Protein AF-A0A9P7K543-F1 (afdb_monomer)

pLDDT: mean 71.38, std 20.56, range [32.44, 97.69]

Foldseek 3Di:
DDDDDDDDDDDDDDPDDDDDDDDDDPDDPPPPPPPPPDDPPPPDDPPPPPPDPDDCVVVPPDPPPPDDDDDPPPPPDDPDDDDVVVVVVVLVVDDLVVLVVVLVVVLVVVVVPPPVPPPPPDPCSCVSVLSCLLVNQQADAQAEQVSLVVVLVVLLVCLSSLLSYAHYADANQNPCPDDDGGPRDDVQVSLVSLLSNQLSNQNHAYYAYRYPDDYDVSSVCSQPDQQPPPDDDDPDDDDDPDRSGGHPNHHYYHYPNDDDDDPPPPDD

Sequence (268 aa):
MPQSSVEFPEPKTELVRTNELVKTNELVKTNRRRSLTTLFRRPDRPQLVKNRRRSLAALFRGPISASSADVPISVGGAVGSIPADIIREIVDLLSPVDILSFSLTVSEALCSARLFELILRVPQSSSVRTFLMPMLYESVSLKSSQKCQDALTMFASRPDICAHIRKLTVRPNYYLSWPRPDKHLDEGWVAYKIYEIAPHLVSLHTFDWDGLEVPADHMWGALRKSYVTTSMKGDRMTKLTDPMISCPNLRNVFSNVGYQQLDPHSEV

Structure (mmCIF, N/CA/C/O backbone):
data_AF-A0A9P7K543-F1
#
_entry.id   AF-A0A9P7K543-F1
#
loop_
_atom_site.group_PDB
_atom_site.id
_atom_site.type_symbol
_atom_site.label_atom_id
_atom_site.label_alt_id
_atom_site.label_comp_id
_atom_site.label_asym_id
_atom_site.label_entity_id
_atom_site.label_seq_id
_atom_site.pdbx_PDB_ins_code
_atom_site.Cartn_x
_atom_site.Cartn_y
_atom_site.Cartn_z
_atom_site.occupancy
_atom_site.B_iso_or_equiv
_atom_site.auth_seq_id
_atom_site.auth_comp_id
_atom_site.auth_asym_id
_atom_site.auth_atom_id
_atom_site.pdbx_PDB_model_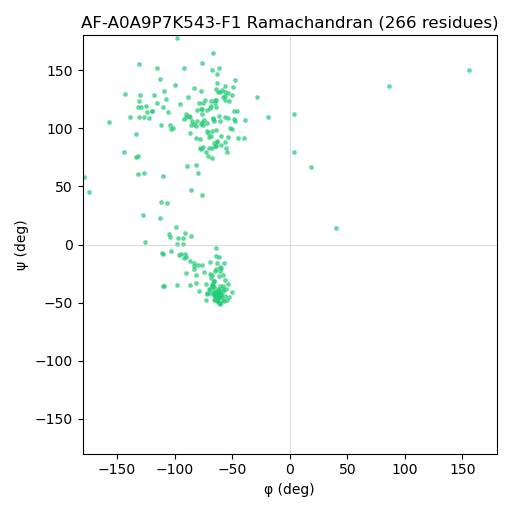num
ATOM 1 N N . MET A 1 1 ? 43.482 -52.727 -8.328 1.00 48.06 1 MET A N 1
ATOM 2 C CA . MET A 1 1 ? 42.599 -51.952 -9.224 1.00 48.06 1 MET A CA 1
ATOM 3 C C . MET A 1 1 ? 43.183 -50.557 -9.358 1.00 48.06 1 MET A C 1
ATOM 5 O O . MET A 1 1 ? 43.401 -49.946 -8.318 1.00 48.06 1 MET A O 1
ATOM 9 N N . PRO A 1 2 ? 43.548 -50.101 -10.566 1.00 52.62 2 PRO A N 1
ATOM 10 C CA . PRO A 1 2 ? 44.218 -48.821 -10.744 1.00 52.62 2 PRO A CA 1
ATOM 11 C C . PRO A 1 2 ? 43.193 -47.682 -10.787 1.00 52.62 2 PRO A C 1
ATOM 13 O O . PRO A 1 2 ? 42.156 -47.794 -11.438 1.00 52.62 2 PRO A O 1
ATOM 16 N N . GLN A 1 3 ? 43.485 -46.605 -10.060 1.00 52.97 3 GLN A N 1
ATOM 17 C CA . GLN A 1 3 ? 42.714 -45.365 -10.059 1.00 52.97 3 GLN A CA 1
ATOM 18 C C . GLN A 1 3 ? 43.051 -44.570 -11.326 1.00 52.97 3 GLN A C 1
ATOM 20 O O . GLN A 1 3 ? 44.198 -44.179 -11.526 1.00 52.97 3 GLN A O 1
ATOM 25 N N . SER A 1 4 ? 42.059 -44.365 -12.192 1.00 60.12 4 SER A N 1
ATOM 26 C CA . SER A 1 4 ? 42.159 -43.516 -13.378 1.00 60.12 4 SER A CA 1
ATOM 27 C C . SER A 1 4 ? 41.826 -42.069 -13.013 1.00 60.12 4 SER A C 1
ATOM 29 O O . SER A 1 4 ? 40.671 -41.744 -12.729 1.00 60.12 4 SER A O 1
ATOM 31 N N . SER A 1 5 ? 42.840 -41.212 -13.019 1.00 57.66 5 SER A N 1
ATOM 32 C CA . SER A 1 5 ? 42.731 -39.759 -12.896 1.00 57.66 5 SER A CA 1
ATOM 33 C C . SER A 1 5 ? 42.073 -39.190 -14.156 1.00 57.66 5 SER A C 1
ATOM 35 O O . SER A 1 5 ? 42.600 -39.358 -15.253 1.00 57.66 5 SER A O 1
ATOM 37 N N . VAL A 1 6 ? 40.918 -38.539 -14.013 1.00 66.94 6 VAL A N 1
ATOM 38 C CA . VAL A 1 6 ? 40.247 -37.825 -15.109 1.00 66.94 6 VAL A CA 1
ATOM 39 C C . VAL A 1 6 ? 40.723 -36.375 -15.083 1.00 66.94 6 VAL A C 1
ATOM 41 O O . VAL A 1 6 ? 40.393 -35.617 -14.174 1.00 66.94 6 VAL A O 1
ATOM 44 N N . GLU A 1 7 ? 41.545 -36.026 -16.065 1.00 65.81 7 GLU A N 1
ATOM 45 C CA . GLU A 1 7 ? 42.098 -34.695 -16.303 1.00 65.81 7 GLU A CA 1
ATOM 46 C C . GLU A 1 7 ? 41.041 -33.833 -17.020 1.00 65.81 7 GLU A C 1
ATOM 48 O O . GLU A 1 7 ? 40.589 -34.165 -18.117 1.00 65.81 7 GLU A O 1
ATOM 53 N N . PHE A 1 8 ? 40.579 -32.764 -16.366 1.00 65.19 8 PHE A N 1
ATOM 54 C CA . PHE A 1 8 ? 39.597 -31.823 -16.917 1.00 65.19 8 PHE A CA 1
ATOM 55 C C . PHE A 1 8 ? 40.319 -30.709 -17.697 1.00 65.19 8 PHE A C 1
ATOM 57 O O . PHE A 1 8 ? 41.195 -30.060 -17.124 1.00 65.19 8 PHE A O 1
ATOM 64 N N . PRO A 1 9 ? 39.962 -30.440 -18.966 1.00 67.12 9 PRO A N 1
ATOM 65 C CA . PRO A 1 9 ? 40.598 -29.380 -19.741 1.00 67.12 9 PRO A CA 1
ATOM 66 C C . PRO A 1 9 ? 40.074 -27.993 -19.338 1.00 67.12 9 PRO A C 1
ATOM 68 O O . PRO A 1 9 ? 38.865 -27.764 -19.268 1.00 67.12 9 PRO A O 1
ATOM 71 N N . GLU A 1 10 ? 41.000 -27.059 -19.110 1.00 61.56 10 GLU A N 1
ATOM 72 C CA . GLU A 1 10 ? 40.708 -25.641 -18.882 1.00 61.56 10 GLU A CA 1
ATOM 73 C C . GLU A 1 10 ? 40.044 -24.981 -20.110 1.00 61.56 10 GLU A C 1
ATOM 75 O O . GLU A 1 10 ? 40.475 -25.203 -21.250 1.00 61.56 10 GLU A O 1
ATOM 80 N N . PRO A 1 11 ? 39.028 -24.121 -19.911 1.00 66.50 11 PRO A N 1
ATOM 81 C CA . PRO A 1 11 ? 38.419 -23.364 -20.994 1.00 66.50 11 PRO A CA 1
ATOM 82 C C . PRO A 1 11 ? 39.324 -22.203 -21.429 1.00 66.50 11 PRO A C 1
ATOM 84 O O . PRO A 1 11 ? 39.643 -21.305 -20.652 1.00 66.50 11 PRO A O 1
ATOM 87 N N . LYS A 1 12 ? 39.706 -22.200 -22.711 1.00 60.41 12 LYS A N 1
ATOM 88 C CA . LYS A 1 12 ? 40.424 -21.095 -23.356 1.00 60.41 12 LYS A CA 1
ATOM 89 C C . LYS A 1 12 ? 39.501 -19.885 -23.501 1.00 60.41 12 LYS A C 1
ATOM 91 O O . LYS A 1 12 ? 38.500 -19.937 -24.210 1.00 60.41 12 LYS A O 1
ATOM 96 N N . THR A 1 13 ? 39.866 -18.789 -22.849 1.00 58.84 13 THR A N 1
ATOM 97 C CA . THR A 1 13 ? 39.214 -17.482 -22.958 1.00 58.84 13 THR A CA 1
ATOM 98 C C . THR A 1 13 ? 39.541 -16.859 -24.318 1.00 58.84 13 THR A C 1
ATOM 100 O O . THR A 1 13 ? 40.611 -16.283 -24.511 1.00 58.84 13 THR A O 1
ATOM 103 N N . GLU A 1 14 ? 38.635 -16.991 -25.285 1.00 56.03 14 GLU A N 1
ATOM 104 C CA . GLU A 1 14 ? 38.756 -16.348 -26.594 1.00 56.03 14 GLU A CA 1
ATOM 105 C C . GLU A 1 14 ? 38.180 -14.926 -26.523 1.00 56.03 14 GLU A C 1
ATOM 107 O O . GLU A 1 14 ? 36.972 -14.696 -26.456 1.00 56.03 14 GLU A O 1
ATOM 112 N N . LEU A 1 15 ? 39.087 -13.951 -26.454 1.00 54.72 15 LEU A N 1
ATOM 113 C CA . LEU A 1 15 ? 38.797 -12.525 -26.362 1.00 54.72 15 LEU A CA 1
ATOM 114 C C . LEU A 1 15 ? 38.412 -11.986 -27.752 1.00 54.72 15 LEU A C 1
ATOM 116 O O . LEU A 1 15 ? 39.244 -11.442 -28.479 1.00 54.72 15 LEU A O 1
ATOM 120 N N . VAL A 1 16 ? 37.147 -12.150 -28.140 1.00 62.72 16 VAL A N 1
ATOM 121 C CA . VAL A 1 16 ? 36.617 -11.602 -29.397 1.00 62.72 16 VAL A CA 1
ATOM 122 C C . VAL A 1 16 ? 36.372 -10.098 -29.240 1.00 62.72 16 VAL A C 1
ATOM 124 O O . VAL A 1 16 ? 35.406 -9.651 -28.625 1.00 62.72 16 VAL A O 1
ATOM 127 N N . ARG A 1 17 ? 37.279 -9.299 -29.812 1.00 53.59 17 ARG A N 1
ATOM 128 C CA . ARG A 1 17 ? 37.077 -7.873 -30.097 1.00 53.59 17 ARG A CA 1
ATOM 129 C C . ARG A 1 17 ? 36.188 -7.728 -31.333 1.00 53.59 17 ARG A C 1
ATOM 131 O O . ARG A 1 17 ? 36.677 -7.866 -32.450 1.00 53.59 17 ARG A O 1
ATOM 138 N N . THR A 1 18 ? 34.926 -7.360 -31.147 1.00 60.00 18 THR A N 1
ATOM 139 C CA . THR A 1 18 ? 34.095 -6.782 -32.214 1.00 60.00 18 THR A CA 1
ATOM 140 C C . THR A 1 18 ? 33.959 -5.281 -31.993 1.00 60.00 18 THR A C 1
ATOM 142 O O . THR A 1 18 ? 33.211 -4.819 -31.134 1.00 60.00 18 THR A O 1
ATOM 145 N N . ASN A 1 19 ? 34.720 -4.525 -32.783 1.00 52.50 19 ASN A N 1
ATOM 146 C CA . ASN A 1 19 ? 34.481 -3.114 -33.044 1.00 52.50 19 ASN A CA 1
ATOM 147 C C . ASN A 1 19 ? 33.392 -3.020 -34.121 1.00 52.50 19 ASN A C 1
ATOM 149 O O . ASN A 1 19 ? 33.696 -3.244 -35.287 1.00 52.50 19 ASN A O 1
ATOM 153 N N . GLU A 1 20 ? 32.164 -2.648 -33.764 1.00 51.97 20 GLU A N 1
ATOM 154 C CA . GLU A 1 20 ? 31.177 -2.180 -34.746 1.00 51.97 20 GLU A CA 1
ATOM 155 C C . GLU A 1 20 ? 30.480 -0.902 -34.269 1.00 51.97 20 GLU A C 1
ATOM 157 O O . GLU A 1 20 ? 29.541 -0.887 -33.480 1.00 51.97 20 GLU A O 1
ATOM 162 N N . LEU A 1 21 ? 31.050 0.198 -34.755 1.00 54.88 21 LEU A N 1
ATOM 163 C CA . LEU A 1 21 ? 30.415 1.367 -35.360 1.00 54.88 21 LEU A CA 1
ATOM 164 C C . LEU A 1 21 ? 28.864 1.390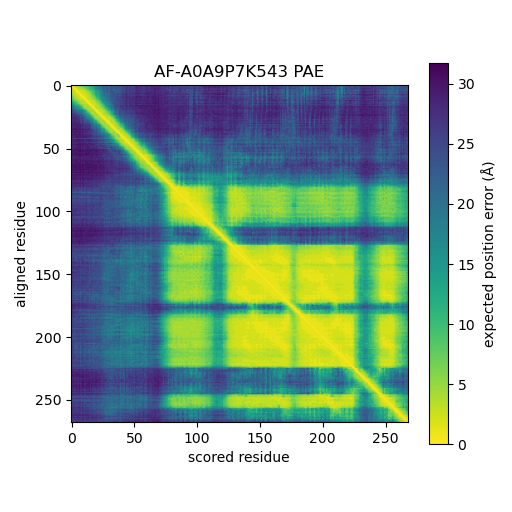 -35.385 1.00 54.88 21 LEU A C 1
ATOM 166 O O . LEU A 1 21 ? 28.242 1.198 -36.430 1.00 54.88 21 LEU A O 1
ATOM 170 N N . VAL A 1 22 ? 28.225 1.743 -34.267 1.00 52.22 22 VAL A N 1
ATOM 171 C CA . VAL A 1 22 ? 26.805 2.133 -34.269 1.00 52.22 22 VAL A CA 1
ATOM 172 C C . VAL A 1 22 ? 26.692 3.618 -34.604 1.00 52.22 22 VAL A C 1
ATOM 174 O O . VAL A 1 22 ? 27.006 4.499 -33.804 1.00 52.22 22 VAL A O 1
ATOM 177 N N . LYS A 1 23 ? 26.237 3.871 -35.835 1.00 44.78 23 LYS A N 1
ATOM 178 C CA . LYS A 1 23 ? 25.804 5.172 -36.351 1.00 44.78 23 LYS A CA 1
ATOM 179 C C . LYS A 1 23 ? 24.765 5.800 -35.420 1.00 44.78 23 LYS A C 1
ATOM 181 O O . LYS A 1 23 ? 23.697 5.241 -35.178 1.00 44.78 23 LYS A O 1
ATOM 186 N N . THR A 1 24 ? 25.074 7.004 -34.963 1.00 49.56 24 THR A N 1
ATOM 187 C CA . THR A 1 24 ? 24.167 7.929 -34.289 1.00 49.56 24 THR A CA 1
ATOM 188 C C . THR A 1 24 ? 23.055 8.360 -35.246 1.00 49.56 24 THR A C 1
ATOM 190 O O . THR A 1 24 ? 23.246 9.255 -36.066 1.00 49.56 24 THR A O 1
ATOM 193 N N . ASN A 1 25 ? 21.884 7.734 -35.138 1.00 46.47 25 ASN A N 1
ATOM 194 C CA . ASN A 1 25 ? 20.644 8.319 -35.631 1.00 46.47 25 ASN A CA 1
ATOM 195 C C . ASN A 1 25 ? 20.069 9.201 -34.520 1.00 46.47 25 ASN A C 1
ATOM 197 O O . ASN A 1 25 ? 19.392 8.720 -33.610 1.00 46.47 25 ASN A O 1
ATOM 201 N N . GLU A 1 26 ? 20.362 10.499 -34.601 1.00 48.03 26 GLU A N 1
ATOM 202 C CA . GLU A 1 26 ? 19.628 11.535 -33.882 1.00 48.03 26 GLU A CA 1
ATOM 203 C C . GLU A 1 26 ? 18.180 11.562 -34.381 1.00 48.03 26 GLU A C 1
ATOM 205 O O . GLU A 1 26 ? 17.817 12.264 -35.324 1.00 48.03 26 GLU A O 1
ATOM 210 N N . LEU A 1 27 ? 17.329 10.760 -33.744 1.00 53.66 27 LEU A N 1
ATOM 211 C CA . LEU A 1 27 ? 15.893 10.896 -33.892 1.00 53.66 27 LEU A CA 1
ATOM 212 C C . LEU A 1 27 ? 15.423 11.988 -32.932 1.00 53.66 27 LEU A C 1
ATOM 214 O O . LEU A 1 27 ? 15.318 11.788 -31.720 1.00 53.66 27 LEU A O 1
ATOM 218 N N . VAL A 1 28 ? 15.150 13.148 -33.522 1.00 55.28 28 VAL A N 1
ATOM 219 C CA . VAL A 1 28 ? 14.467 14.311 -32.952 1.00 55.28 28 VAL A CA 1
ATOM 220 C C . VAL A 1 28 ? 13.221 13.863 -32.178 1.00 55.28 28 VAL A C 1
ATOM 222 O O . VAL A 1 28 ? 12.124 13.748 -32.720 1.00 55.28 28 VAL A O 1
ATOM 225 N N . LYS A 1 29 ? 13.368 13.623 -30.871 1.00 45.66 29 LYS A N 1
ATOM 226 C CA . LYS A 1 29 ? 12.235 13.567 -29.945 1.00 45.66 29 LYS A CA 1
ATOM 227 C C . LYS A 1 29 ? 11.894 15.000 -29.580 1.00 45.66 29 LYS A C 1
ATOM 229 O O . LYS A 1 29 ? 12.446 15.584 -28.651 1.00 45.66 29 LYS A O 1
ATOM 234 N N . THR A 1 30 ? 10.978 15.569 -30.358 1.00 43.44 30 THR A N 1
ATOM 235 C CA . THR A 1 30 ? 10.287 16.817 -30.048 1.00 43.44 30 THR A CA 1
ATOM 236 C C . THR A 1 30 ? 9.782 16.768 -28.612 1.00 43.44 30 THR A C 1
ATOM 238 O O . THR A 1 30 ? 8.825 16.063 -28.284 1.00 43.44 30 THR A O 1
ATOM 241 N N . ASN A 1 31 ? 10.460 17.525 -27.759 1.00 43.44 31 ASN A N 1
ATOM 242 C CA . ASN A 1 31 ? 10.148 17.730 -26.361 1.00 43.44 31 ASN A CA 1
ATOM 243 C C . ASN A 1 31 ? 8.879 18.587 -26.270 1.00 43.44 31 ASN A C 1
ATOM 245 O O . ASN A 1 31 ? 8.922 19.794 -26.037 1.00 43.44 31 ASN A O 1
ATOM 249 N N . ARG A 1 32 ? 7.719 17.971 -26.516 1.00 40.88 32 ARG A N 1
ATOM 250 C CA . ARG A 1 32 ? 6.416 18.599 -26.299 1.00 40.88 32 ARG A CA 1
ATOM 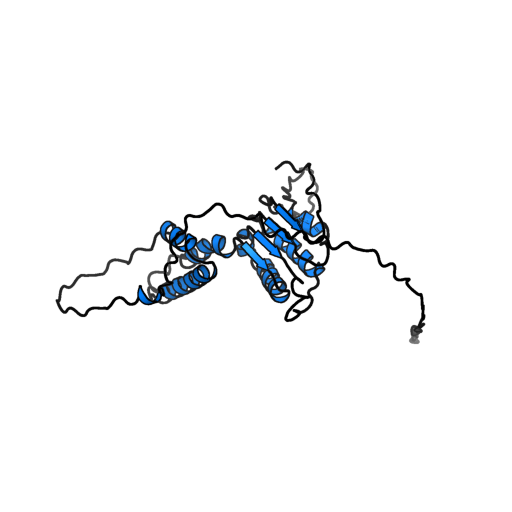251 C C . ARG A 1 32 ? 6.076 18.476 -24.814 1.00 40.88 32 ARG A C 1
ATOM 253 O O . ARG A 1 32 ? 5.158 17.761 -24.425 1.00 40.88 32 ARG A O 1
ATOM 260 N N . ARG A 1 33 ? 6.830 19.204 -23.981 1.00 44.88 33 ARG A N 1
ATOM 261 C CA . ARG A 1 33 ? 6.427 19.581 -22.620 1.00 44.88 33 ARG A CA 1
ATOM 262 C C . ARG A 1 33 ? 5.140 20.398 -22.720 1.00 44.88 33 ARG A C 1
ATOM 264 O O . ARG A 1 33 ? 5.159 21.623 -22.772 1.00 44.88 33 ARG A O 1
ATOM 271 N N . ARG A 1 34 ? 3.998 19.718 -22.755 1.00 41.00 34 ARG A N 1
ATOM 272 C CA . ARG A 1 34 ? 2.759 20.303 -22.254 1.00 41.00 34 ARG A CA 1
ATOM 273 C C . ARG A 1 34 ? 2.792 20.112 -20.747 1.00 41.00 34 ARG A C 1
ATOM 275 O O . ARG A 1 34 ? 2.579 19.010 -20.256 1.00 41.00 34 ARG A O 1
ATOM 282 N N . SER A 1 35 ? 3.119 21.189 -20.039 1.00 44.47 35 SER A N 1
ATOM 283 C CA . SER A 1 35 ? 2.841 21.326 -18.613 1.00 44.47 35 SER A CA 1
ATOM 284 C C . SER A 1 35 ? 1.361 21.036 -18.372 1.00 44.47 35 SER A C 1
ATOM 286 O O . SER A 1 35 ? 0.509 21.886 -18.612 1.00 44.47 35 SER A O 1
ATOM 288 N N . LEU A 1 36 ? 1.050 19.828 -17.911 1.00 39.19 36 LEU A N 1
ATOM 289 C CA . LEU A 1 36 ? -0.229 19.495 -17.294 1.00 39.19 36 LEU A CA 1
ATOM 290 C C . LEU A 1 36 ? -0.110 19.772 -15.793 1.00 39.19 36 LEU A C 1
ATOM 292 O O . LEU A 1 36 ? -0.111 18.867 -14.967 1.00 39.19 36 LEU A O 1
ATOM 296 N N . THR A 1 37 ? 0.023 21.051 -15.443 1.00 36.47 37 THR A N 1
ATOM 297 C CA . THR A 1 37 ? -0.013 21.522 -14.046 1.00 36.47 37 THR A CA 1
ATOM 298 C C . THR A 1 37 ? -1.384 22.075 -13.657 1.00 36.47 37 THR A C 1
ATOM 300 O O . THR A 1 37 ? -1.528 22.743 -12.639 1.00 36.47 37 THR A O 1
ATOM 303 N N . THR A 1 38 ? -2.420 21.800 -14.447 1.00 39.19 38 THR A N 1
ATOM 304 C CA . THR A 1 38 ? -3.771 22.310 -14.209 1.00 39.19 38 THR A CA 1
ATOM 305 C C . THR A 1 38 ? -4.804 21.266 -14.612 1.00 39.19 38 THR A C 1
ATOM 307 O O . THR A 1 38 ? -5.334 21.360 -15.709 1.00 39.19 38 THR A O 1
ATOM 310 N N . LEU A 1 39 ? -5.062 20.254 -13.774 1.00 37.94 39 LEU A N 1
ATOM 311 C CA . LEU A 1 39 ? -6.337 19.502 -13.758 1.00 37.94 39 LEU A CA 1
ATOM 312 C C . LEU A 1 39 ? -6.414 18.484 -12.601 1.00 37.94 39 LEU A C 1
ATOM 314 O O . LEU A 1 39 ? -6.870 17.365 -12.754 1.00 37.94 39 LEU A O 1
ATOM 318 N N . PHE A 1 40 ? -6.016 18.896 -11.398 1.00 39.53 40 PHE A N 1
ATOM 319 C CA . PHE A 1 40 ? -6.571 18.323 -10.165 1.00 39.53 40 PHE A CA 1
ATOM 320 C C . PHE A 1 40 ? -6.956 19.472 -9.240 1.00 39.53 40 PHE A C 1
ATOM 322 O O . PHE A 1 40 ? -6.427 19.658 -8.145 1.00 39.53 40 PHE A O 1
ATOM 329 N N . ARG A 1 41 ? -7.885 20.296 -9.737 1.00 32.44 41 ARG A N 1
ATOM 330 C CA . ARG A 1 41 ? -8.647 21.222 -8.908 1.00 32.44 41 ARG A CA 1
ATOM 331 C C . ARG A 1 41 ? -9.540 20.347 -8.033 1.00 32.44 41 ARG A C 1
ATOM 333 O O . ARG A 1 41 ? -10.560 19.838 -8.487 1.00 32.44 41 ARG A O 1
ATOM 340 N N . ARG A 1 42 ? -9.090 20.093 -6.800 1.00 40.16 42 ARG A N 1
ATOM 341 C CA . ARG A 1 42 ? -9.966 19.596 -5.735 1.00 40.16 42 ARG A CA 1
ATOM 342 C C . ARG A 1 42 ? -11.211 20.497 -5.716 1.00 40.16 42 ARG A C 1
ATOM 344 O O . ARG A 1 42 ? -11.025 21.711 -5.810 1.00 40.16 42 ARG A O 1
ATOM 351 N N . PRO A 1 43 ? -12.433 19.951 -5.606 1.00 43.03 43 PRO A N 1
ATOM 352 C CA . PRO A 1 43 ? -13.599 20.778 -5.332 1.00 43.03 43 PRO A CA 1
ATOM 353 C C . PRO A 1 43 ? -13.302 21.601 -4.079 1.00 43.03 43 PRO A C 1
ATOM 355 O O . PRO A 1 43 ? -12.772 21.064 -3.099 1.00 43.03 43 PRO A O 1
ATOM 358 N N . ASP A 1 44 ? -13.545 22.906 -4.184 1.00 35.25 44 ASP A N 1
ATOM 359 C CA . ASP A 1 44 ? -13.260 23.907 -3.166 1.00 35.25 44 ASP A CA 1
ATOM 360 C C . ASP A 1 44 ? -13.835 23.448 -1.821 1.00 35.25 44 ASP A C 1
ATOM 362 O O . ASP A 1 44 ? -15.026 23.575 -1.543 1.00 35.25 44 ASP A O 1
ATOM 366 N N . ARG A 1 45 ? -12.970 22.887 -0.964 1.00 48.62 45 ARG A N 1
ATOM 367 C CA . ARG A 1 45 ? -13.266 22.828 0.463 1.00 48.62 45 ARG A CA 1
ATOM 368 C C . ARG A 1 45 ? -13.367 24.282 0.917 1.00 48.62 45 ARG A C 1
ATOM 370 O O . ARG A 1 45 ? -12.455 25.051 0.591 1.00 48.62 45 ARG A O 1
ATOM 377 N N . PRO A 1 46 ? -14.423 24.667 1.655 1.00 47.22 46 PRO A N 1
ATOM 378 C CA . PRO A 1 46 ? -14.507 26.002 2.219 1.00 47.22 46 PRO A CA 1
ATOM 379 C C . PRO A 1 46 ? -13.195 26.294 2.942 1.00 47.22 46 PRO A C 1
ATOM 381 O O . PRO A 1 46 ? -12.700 25.452 3.697 1.00 47.22 46 PRO A O 1
ATOM 384 N N . GLN A 1 47 ? -12.600 27.443 2.615 1.00 43.59 47 GLN A N 1
ATOM 385 C CA . GLN A 1 47 ? -11.370 27.958 3.204 1.00 43.59 47 GLN A CA 1
ATOM 386 C C . GLN A 1 47 ? -11.565 28.058 4.716 1.00 43.59 47 GLN A C 1
ATOM 388 O O . GLN A 1 47 ? -11.992 29.081 5.248 1.00 43.59 47 GLN A O 1
ATOM 393 N N . LEU A 1 48 ? -11.271 26.957 5.406 1.00 56.50 48 LEU A N 1
ATOM 394 C CA . LEU A 1 48 ? -11.164 26.934 6.844 1.00 56.50 48 LEU A CA 1
ATOM 395 C C . LEU A 1 48 ? -9.945 27.794 7.159 1.00 56.50 48 LEU A C 1
ATOM 397 O O . LEU A 1 48 ? -8.811 27.447 6.820 1.00 56.50 48 LEU A O 1
ATOM 401 N N . VAL A 1 49 ? -10.237 28.965 7.716 1.00 57.41 49 VAL A N 1
ATOM 402 C CA . VAL A 1 49 ? -9.311 29.947 8.269 1.00 57.41 49 VAL A CA 1
ATOM 403 C C . VAL A 1 49 ? -8.058 29.241 8.777 1.00 57.41 49 VAL A C 1
ATOM 405 O O . VAL A 1 49 ? -8.165 28.294 9.557 1.00 57.41 49 VAL A O 1
ATOM 408 N N . LYS A 1 50 ? -6.878 29.688 8.318 1.00 47.38 50 LYS A N 1
ATOM 409 C CA . LYS A 1 50 ? -5.560 29.242 8.792 1.00 47.38 50 LYS A CA 1
ATOM 410 C C . LYS A 1 50 ? -5.478 29.437 10.306 1.00 47.38 50 LYS A C 1
ATOM 412 O O . LYS A 1 50 ? -4.950 30.432 10.799 1.00 47.38 50 LYS A O 1
ATOM 417 N N . ASN A 1 51 ? -6.005 28.473 11.047 1.00 43.44 51 ASN A N 1
ATOM 418 C CA . ASN A 1 51 ? -5.891 28.414 12.482 1.00 43.44 51 ASN A CA 1
ATOM 419 C C . ASN A 1 51 ? -4.446 28.046 12.775 1.00 43.44 51 ASN A C 1
ATOM 421 O O . ASN A 1 51 ? -3.995 26.920 12.566 1.00 43.44 51 ASN A O 1
ATOM 425 N N . ARG A 1 52 ? -3.718 29.079 13.205 1.00 47.84 52 ARG A N 1
ATOM 426 C CA . ARG A 1 52 ? -2.531 29.024 14.055 1.00 47.84 52 ARG A CA 1
ATOM 427 C C . ARG A 1 52 ? -2.497 27.672 14.774 1.00 47.84 52 ARG A C 1
ATOM 429 O O . ARG A 1 52 ? -3.339 27.429 15.636 1.00 47.84 52 ARG A O 1
ATOM 436 N N . ARG A 1 53 ? -1.557 26.800 14.388 1.00 45.84 53 ARG A N 1
ATOM 437 C CA . ARG A 1 53 ? -1.256 25.540 15.079 1.00 45.84 53 ARG A CA 1
ATOM 438 C C . ARG A 1 53 ? -0.987 25.862 16.550 1.00 45.84 53 ARG A C 1
ATOM 440 O O . ARG A 1 53 ? 0.127 26.230 16.911 1.00 45.84 53 ARG A O 1
ATOM 447 N N . ARG A 1 54 ? -2.020 25.793 17.389 1.00 51.53 54 ARG A N 1
ATOM 448 C CA . ARG A 1 54 ? -1.862 25.732 18.840 1.00 51.53 54 ARG A CA 1
ATOM 449 C C . ARG A 1 54 ? -1.356 24.325 19.120 1.00 51.53 54 ARG A C 1
ATOM 451 O O . ARG A 1 54 ? -1.951 23.361 18.645 1.00 51.53 54 ARG A O 1
ATOM 458 N N . SER A 1 55 ? -0.221 24.205 19.802 1.00 51.16 55 SER A N 1
ATOM 459 C CA . SER A 1 55 ? 0.275 22.894 20.196 1.00 51.16 55 SER A CA 1
ATOM 460 C C . SER A 1 55 ? -0.766 22.235 21.106 1.00 51.16 55 SER A C 1
ATOM 462 O O . SER A 1 55 ? -1.255 22.844 22.060 1.00 51.16 55 SER A O 1
ATOM 464 N N . LEU A 1 56 ? -1.115 20.981 20.813 1.00 51.38 56 LEU A N 1
ATOM 465 C CA . LEU A 1 56 ? -2.005 20.177 21.660 1.00 51.38 56 LEU A CA 1
ATOM 466 C C . LEU A 1 56 ? -1.421 19.945 23.068 1.00 51.38 56 LEU A C 1
ATOM 468 O O . LEU A 1 56 ? -2.144 19.551 23.977 1.00 51.38 56 LEU A O 1
ATOM 472 N N . ALA A 1 57 ? -0.144 20.283 23.286 1.00 48.69 57 ALA A N 1
ATOM 473 C CA . ALA A 1 57 ? 0.503 20.276 24.595 1.00 48.69 57 ALA A CA 1
ATOM 474 C C . ALA A 1 57 ? -0.159 21.220 25.622 1.00 48.69 57 ALA A C 1
ATOM 476 O O . ALA A 1 57 ? 0.022 21.029 26.823 1.00 48.69 57 ALA A O 1
ATOM 477 N N . ALA A 1 58 ? -0.934 22.218 25.181 1.00 51.38 58 ALA A N 1
ATOM 478 C CA . ALA A 1 58 ? -1.647 23.124 26.082 1.00 51.38 58 ALA A CA 1
ATOM 479 C C . ALA A 1 58 ? -2.996 22.573 26.582 1.00 51.38 58 ALA A C 1
ATOM 481 O O . ALA A 1 58 ? -3.467 23.017 27.624 1.00 51.38 58 ALA A O 1
ATOM 482 N N . LEU A 1 59 ? -3.612 21.603 25.893 1.00 50.78 59 LEU A N 1
ATOM 483 C CA . LEU A 1 59 ? -4.910 21.049 26.312 1.00 50.78 59 LEU A CA 1
ATOM 484 C C . LEU A 1 59 ? -4.794 20.027 27.451 1.00 50.78 59 LEU A C 1
ATOM 486 O O . LEU A 1 59 ? -5.769 19.790 28.152 1.00 50.78 59 LEU A O 1
ATOM 490 N N . PHE A 1 60 ? -3.595 19.490 27.691 1.00 50.59 60 PHE A N 1
ATOM 491 C CA . PHE A 1 60 ? -3.323 18.574 28.807 1.00 50.59 60 PHE A CA 1
ATOM 492 C C . PHE A 1 60 ? -2.562 19.230 29.971 1.00 50.59 60 PHE A C 1
ATOM 494 O O . PHE A 1 60 ? -2.195 18.555 30.927 1.00 50.59 60 PHE A O 1
ATOM 501 N N . ARG A 1 61 ? -2.343 20.551 29.922 1.00 42.00 61 ARG A N 1
ATOM 502 C CA . ARG A 1 61 ? -1.833 21.349 31.049 1.00 42.00 61 ARG A CA 1
ATOM 503 C C . ARG A 1 61 ? -2.936 22.255 31.589 1.00 42.00 61 ARG A C 1
ATOM 505 O O . ARG A 1 61 ? -2.808 23.476 31.592 1.00 42.00 61 ARG A O 1
ATOM 512 N N . GLY A 1 62 ? -4.039 21.652 32.021 1.00 39.50 62 GLY A N 1
ATOM 513 C CA . GLY A 1 62 ? -4.972 22.350 32.899 1.00 39.50 62 GLY A CA 1
ATOM 514 C C . GLY A 1 62 ? -4.270 22.664 34.229 1.00 39.50 62 GLY A C 1
ATOM 515 O O . GLY A 1 62 ? -3.592 21.782 34.764 1.00 39.50 62 GLY A O 1
ATOM 516 N N . PRO A 1 63 ? -4.373 23.893 34.764 1.00 41.75 63 PRO A N 1
ATOM 517 C CA . PRO A 1 63 ? -3.885 24.195 36.098 1.00 41.75 63 PRO A CA 1
ATOM 518 C C . PRO A 1 63 ? -4.704 23.383 37.102 1.00 41.75 63 PRO A C 1
ATOM 520 O O . PRO A 1 63 ? -5.918 23.552 37.215 1.00 41.75 63 PRO A O 1
ATOM 523 N N . ILE A 1 64 ? -4.031 22.501 37.837 1.00 48.47 64 ILE A N 1
ATOM 524 C CA . ILE A 1 64 ? -4.561 21.924 39.069 1.00 48.47 64 ILE A CA 1
ATOM 525 C C . ILE A 1 64 ? -4.558 23.078 40.074 1.00 48.47 64 ILE A C 1
ATOM 527 O O . ILE A 1 64 ? -3.590 23.298 40.799 1.00 48.47 64 ILE A O 1
ATOM 531 N N . SER A 1 65 ? -5.601 23.904 40.020 1.00 44.88 65 SER A N 1
ATOM 532 C CA . SER A 1 65 ? -5.837 24.942 41.011 1.00 44.88 65 SER A CA 1
ATOM 533 C C . SER A 1 65 ? -6.138 24.241 42.326 1.00 44.88 65 SER A C 1
ATOM 535 O O . SER A 1 65 ? -7.210 23.668 42.511 1.00 44.88 65 SER A O 1
ATOM 537 N N . ALA A 1 66 ? -5.162 24.280 43.227 1.00 45.78 66 ALA A N 1
ATOM 538 C CA . ALA A 1 66 ? -5.335 23.969 44.631 1.00 45.78 66 ALA A CA 1
ATOM 539 C C . ALA A 1 66 ? -6.308 24.991 45.244 1.00 45.78 66 ALA A C 1
ATOM 541 O O . ALA A 1 66 ? -5.901 26.042 45.729 1.00 45.78 66 ALA A O 1
ATOM 542 N N . SER A 1 67 ? -7.605 24.699 45.182 1.00 44.25 67 SER A N 1
ATOM 543 C CA . SER A 1 67 ? -8.589 25.295 46.079 1.00 44.25 67 SER A CA 1
ATOM 544 C C . SER A 1 67 ? -8.928 24.249 47.123 1.00 44.25 67 SER A C 1
ATOM 546 O O . SER A 1 67 ? -9.691 23.320 46.874 1.00 44.25 67 SER A O 1
ATOM 548 N N . SER A 1 68 ? -8.294 24.420 48.278 1.00 53.88 68 SER A N 1
ATOM 549 C CA . SER A 1 68 ? -8.657 23.798 49.541 1.00 53.88 68 SER A CA 1
ATOM 550 C C . SER A 1 68 ? -10.130 24.084 49.848 1.00 53.88 68 SER A C 1
ATOM 552 O O . SER A 1 68 ? -10.504 25.224 50.116 1.00 53.88 68 SER A O 1
ATOM 554 N N . ALA A 1 69 ? -10.961 23.055 49.740 1.00 52.66 69 ALA A N 1
ATOM 555 C CA . ALA A 1 69 ? -12.236 22.931 50.429 1.00 52.66 69 ALA A CA 1
ATOM 556 C C . ALA A 1 69 ? -12.555 21.434 50.477 1.00 52.66 69 ALA A C 1
ATOM 558 O O . ALA A 1 69 ? -12.877 20.821 49.458 1.00 52.66 69 ALA A O 1
ATOM 559 N N . ASP A 1 70 ? -12.382 20.856 51.662 1.00 49.56 70 ASP A N 1
ATOM 560 C CA . ASP A 1 70 ? -12.598 19.448 51.970 1.00 49.56 70 ASP A CA 1
ATOM 561 C C . ASP A 1 70 ? -14.054 19.043 51.701 1.00 49.56 70 ASP A C 1
ATOM 563 O O . ASP A 1 70 ? -14.933 19.176 52.551 1.00 49.56 70 ASP A O 1
ATOM 567 N N . VAL A 1 71 ? -14.317 18.526 50.503 1.00 56.00 71 VAL A N 1
ATOM 568 C CA . VAL A 1 71 ? -15.505 17.717 50.230 1.00 56.00 71 VAL A CA 1
ATOM 569 C C . VAL A 1 71 ? -15.007 16.350 49.770 1.00 56.00 71 VAL A C 1
ATOM 571 O O . VAL A 1 71 ? -14.383 16.265 48.709 1.00 56.00 71 VAL A O 1
ATOM 574 N N . PRO A 1 72 ? -15.252 15.268 50.531 1.00 48.50 72 PRO A N 1
ATOM 575 C CA . PRO A 1 72 ? -14.891 13.920 50.122 1.00 48.50 72 PRO A CA 1
ATOM 576 C C . PRO A 1 72 ? -15.845 13.470 49.010 1.00 48.50 72 PRO A C 1
ATOM 578 O O . PRO A 1 72 ? -16.813 12.747 49.237 1.00 48.50 72 PRO A O 1
ATOM 581 N N . ILE A 1 73 ? -15.593 13.923 47.783 1.00 50.78 73 ILE A N 1
ATOM 582 C CA . ILE A 1 73 ? -16.216 13.344 46.599 1.00 50.78 73 ILE A CA 1
ATOM 583 C C . ILE A 1 73 ? -15.510 12.012 46.376 1.00 50.78 73 ILE A C 1
ATOM 585 O O . ILE A 1 73 ? -14.346 11.958 45.984 1.00 50.78 73 ILE A O 1
ATOM 589 N N . SER A 1 74 ? -16.222 10.928 46.667 1.00 48.50 74 SER A N 1
ATOM 590 C CA . SER A 1 74 ? -15.829 9.573 46.300 1.00 48.50 74 SER A CA 1
ATOM 591 C C . SER A 1 74 ? -15.814 9.465 44.771 1.00 48.50 74 SER A C 1
ATOM 593 O O . SER A 1 74 ? -16.796 9.076 44.141 1.00 48.50 74 SER A O 1
ATOM 595 N N . VAL A 1 75 ? -14.703 9.863 44.147 1.00 45.69 75 VAL A N 1
ATOM 596 C CA . VAL A 1 75 ? -14.435 9.666 42.716 1.00 45.69 75 VAL A CA 1
ATOM 597 C C . VAL A 1 75 ? -13.960 8.221 42.519 1.00 45.69 75 VAL A C 1
ATOM 599 O O . VAL A 1 75 ? -12.832 7.952 42.131 1.00 45.69 75 VAL A O 1
ATOM 602 N N . GLY A 1 76 ? -14.833 7.270 42.854 1.00 46.56 76 GLY A N 1
ATOM 603 C CA . GLY A 1 76 ? -14.699 5.849 42.514 1.00 46.56 76 GLY A CA 1
ATOM 604 C C . GLY A 1 76 ? -15.372 5.498 41.183 1.00 46.56 76 GLY A C 1
ATOM 605 O O . GLY A 1 76 ? -15.551 4.325 40.869 1.00 46.56 76 GLY A O 1
ATOM 606 N N . GLY A 1 77 ? -15.801 6.503 40.414 1.00 50.34 77 GLY A N 1
ATOM 607 C CA . GLY A 1 77 ? -16.407 6.308 39.104 1.00 50.34 77 GLY A CA 1
ATOM 608 C C . GLY A 1 77 ? -15.334 5.976 38.078 1.00 50.34 77 GLY A C 1
ATOM 609 O O . GLY A 1 77 ? -14.510 6.829 37.757 1.00 50.34 77 GLY A O 1
ATOM 610 N N . ALA A 1 78 ? -15.348 4.741 37.572 1.00 55.62 78 ALA A N 1
ATOM 611 C CA . ALA A 1 78 ? -14.552 4.325 36.426 1.00 55.62 78 ALA A CA 1
ATOM 612 C C . ALA A 1 78 ? -14.669 5.383 35.319 1.00 55.62 78 ALA A C 1
ATOM 614 O O . ALA A 1 78 ? -15.760 5.630 34.805 1.00 55.62 78 ALA A O 1
ATOM 615 N N . VAL A 1 79 ? -13.556 6.043 34.995 1.00 53.56 79 VAL A N 1
ATOM 616 C CA . VAL A 1 79 ? -13.483 6.991 33.882 1.00 53.56 79 VAL A CA 1
ATOM 617 C C . VAL A 1 79 ? -13.932 6.233 32.634 1.00 53.56 79 VAL A C 1
ATOM 619 O O . VAL A 1 79 ? -13.268 5.287 32.211 1.00 53.56 79 VAL A O 1
ATOM 622 N N . GLY A 1 80 ? -15.115 6.582 32.120 1.00 65.62 80 GLY A N 1
ATOM 623 C CA . GLY A 1 80 ? -15.759 5.865 31.025 1.00 65.62 80 GLY A CA 1
ATOM 624 C C . GLY A 1 80 ? -14.846 5.782 29.805 1.00 65.62 80 GLY A C 1
ATOM 625 O O . GLY A 1 80 ? -14.192 6.757 29.437 1.00 65.62 80 GLY A O 1
ATOM 626 N N . SER A 1 81 ? -14.788 4.608 29.179 1.00 74.88 81 SER A N 1
ATOM 627 C CA . SER A 1 81 ? -14.085 4.425 27.911 1.00 74.88 81 SER A CA 1
ATOM 628 C C . SER A 1 81 ? -14.676 5.351 26.849 1.00 74.88 81 SER A C 1
ATOM 630 O O . SER A 1 81 ? -15.896 5.400 26.688 1.00 74.88 81 SER A O 1
ATOM 632 N N . ILE A 1 82 ? -13.821 6.050 26.103 1.00 78.00 82 ILE A N 1
ATOM 633 C CA . ILE A 1 82 ? -14.245 6.871 24.964 1.00 78.00 82 ILE A CA 1
ATOM 634 C C . ILE A 1 82 ? -14.852 5.934 23.905 1.00 78.00 82 ILE A C 1
ATOM 636 O O . ILE A 1 82 ? -14.177 4.983 23.498 1.00 78.00 82 ILE A O 1
ATOM 640 N N . PRO A 1 83 ? -16.101 6.154 23.464 1.00 84.19 83 PRO A N 1
ATOM 641 C CA . PRO A 1 83 ? -16.718 5.302 22.458 1.00 84.19 83 PRO A CA 1
ATOM 642 C C . PRO A 1 83 ? -16.025 5.448 21.086 1.00 84.19 83 PRO A C 1
ATOM 644 O O . PRO A 1 83 ? -15.402 6.465 20.765 1.00 84.19 83 PRO A O 1
ATOM 647 N N . ALA A 1 84 ? -16.039 4.365 20.302 1.00 80.88 84 ALA A N 1
ATOM 648 C CA . ALA A 1 84 ? -15.194 4.205 19.112 1.00 80.88 84 ALA A CA 1
ATOM 649 C C . ALA A 1 84 ? -15.545 5.161 17.957 1.00 80.88 84 ALA A C 1
ATOM 651 O O . ALA A 1 84 ? -14.689 5.495 17.139 1.00 80.88 84 ALA A O 1
ATOM 652 N N . ASP A 1 85 ? -16.794 5.607 17.896 1.00 83.00 85 ASP A N 1
ATOM 653 C CA . ASP A 1 85 ? -17.291 6.631 16.979 1.00 83.00 85 ASP A CA 1
ATOM 654 C C . ASP A 1 85 ? -16.590 7.978 17.195 1.00 83.00 85 ASP A C 1
ATOM 656 O O . ASP A 1 85 ? -16.093 8.561 16.233 1.00 83.00 85 ASP A O 1
ATOM 660 N N . ILE A 1 86 ? -16.432 8.409 18.450 1.00 88.12 86 ILE A N 1
ATOM 661 C CA . ILE A 1 86 ? -15.709 9.645 18.787 1.00 88.12 86 ILE A CA 1
ATOM 662 C C . ILE A 1 86 ? -14.232 9.523 18.402 1.00 88.12 86 ILE A C 1
ATOM 664 O O . ILE A 1 86 ? -13.652 10.449 17.835 1.00 88.12 86 ILE A O 1
ATOM 668 N N . ILE A 1 87 ? -13.609 8.368 18.666 1.00 86.31 87 ILE A N 1
ATOM 669 C CA . ILE A 1 87 ? -12.215 8.117 18.261 1.00 86.31 87 ILE A CA 1
ATOM 670 C C . ILE A 1 87 ? -12.081 8.232 16.741 1.00 86.31 87 ILE A C 1
ATOM 672 O O . ILE A 1 87 ? -11.129 8.842 16.258 1.00 86.31 87 ILE A O 1
ATOM 676 N N . ARG A 1 88 ? -13.037 7.687 15.983 1.00 85.06 88 ARG A N 1
ATOM 677 C CA . ARG A 1 88 ? -13.046 7.769 14.520 1.00 85.06 88 ARG A CA 1
ATOM 678 C C . ARG A 1 88 ? -13.152 9.205 14.026 1.00 85.06 88 ARG A C 1
ATOM 680 O O . ARG A 1 88 ? -12.372 9.594 13.165 1.00 85.06 88 ARG A O 1
ATOM 687 N N . GLU A 1 89 ? -14.054 9.990 14.605 1.00 89.75 89 GLU A N 1
ATOM 688 C CA . GLU A 1 89 ? -14.236 11.396 14.239 1.00 89.75 89 GLU A CA 1
ATOM 689 C C . GLU A 1 89 ? -12.970 12.220 14.513 1.00 89.75 89 GLU A C 1
ATOM 691 O O . GLU A 1 89 ? -12.558 13.023 13.679 1.00 89.75 89 GLU A O 1
ATOM 696 N N . ILE A 1 90 ? -12.281 11.963 15.631 1.00 89.44 90 ILE A N 1
ATOM 697 C CA . ILE A 1 90 ? -10.980 12.584 15.918 1.00 89.44 90 ILE A CA 1
ATOM 698 C C . ILE A 1 90 ? -9.943 12.160 14.872 1.00 89.44 90 ILE A C 1
ATOM 700 O O . ILE A 1 90 ? -9.244 13.008 14.323 1.00 89.44 90 ILE A O 1
ATOM 704 N N . VAL A 1 91 ? -9.838 10.862 14.582 1.00 89.25 91 VAL A N 1
ATOM 705 C CA . VAL A 1 91 ? -8.850 10.300 13.645 1.00 89.25 91 VAL A CA 1
ATOM 706 C C . VAL A 1 91 ? -9.041 10.838 12.228 1.00 89.25 91 VAL A C 1
ATOM 708 O O . VAL A 1 91 ? -8.049 11.156 11.575 1.00 89.25 91 VAL A O 1
ATOM 711 N N . ASP A 1 92 ? -10.284 11.025 11.783 1.00 89.19 92 ASP A N 1
ATOM 712 C CA . ASP A 1 92 ? -10.615 11.602 10.472 1.00 89.19 92 ASP A CA 1
ATOM 713 C C . ASP A 1 92 ? -10.156 13.069 10.330 1.00 89.19 92 ASP A C 1
ATOM 715 O O . ASP A 1 92 ? -9.958 13.565 9.215 1.00 89.19 92 ASP A O 1
ATOM 719 N N . LEU A 1 93 ? -9.944 13.768 11.450 1.00 92.06 93 LEU A N 1
ATOM 720 C CA . LEU A 1 93 ? -9.440 15.145 11.493 1.00 92.06 93 LEU A CA 1
ATOM 721 C C . LEU A 1 93 ? -7.908 15.232 11.615 1.00 92.06 93 LEU A C 1
ATOM 723 O O . LEU A 1 93 ? -7.343 16.318 11.447 1.00 92.06 93 LEU A O 1
ATOM 727 N N . LEU A 1 94 ? -7.225 14.121 11.902 1.00 90.06 94 LEU A N 1
ATOM 728 C CA . LEU A 1 94 ? -5.780 14.073 12.128 1.00 90.06 94 LEU A CA 1
ATOM 729 C C . LEU A 1 94 ? -4.994 13.783 10.841 1.00 90.06 94 LEU A C 1
ATOM 731 O O . LEU A 1 94 ? -5.463 13.127 9.912 1.00 90.06 94 LEU A O 1
ATOM 735 N N . SER A 1 95 ? -3.747 14.262 10.778 1.00 89.62 95 SER A N 1
ATOM 736 C CA . SER A 1 95 ? -2.830 13.852 9.709 1.00 89.62 95 SER A CA 1
ATOM 737 C C . SER A 1 95 ? -2.294 12.434 9.972 1.00 89.62 95 SER A C 1
ATOM 739 O O . SER A 1 95 ? -2.208 12.037 11.132 1.00 89.62 95 SER A O 1
ATOM 741 N N . PRO A 1 96 ? -1.848 11.667 8.957 1.00 82.69 96 PRO A N 1
ATOM 742 C CA . PRO A 1 96 ? -1.346 10.301 9.166 1.00 82.69 96 PRO A CA 1
ATOM 743 C C . PRO A 1 96 ? -0.230 10.182 10.218 1.00 82.69 96 PRO A C 1
ATOM 745 O O . PRO A 1 96 ? -0.162 9.200 10.954 1.00 82.69 96 PRO A O 1
ATOM 748 N N . VAL A 1 97 ? 0.627 11.203 10.326 1.00 85.12 97 VAL A N 1
ATOM 749 C CA . VAL A 1 97 ? 1.699 11.266 11.335 1.00 85.12 97 VAL A CA 1
ATOM 750 C C . VAL A 1 97 ? 1.125 11.446 12.743 1.00 85.12 97 VAL A C 1
ATOM 752 O O . VAL A 1 97 ? 1.605 10.834 13.701 1.00 85.12 97 VAL A O 1
ATOM 755 N N . ASP A 1 98 ? 0.070 12.250 12.866 1.00 90.44 98 ASP A N 1
ATOM 756 C CA . ASP A 1 98 ? -0.615 12.476 14.135 1.00 90.44 98 ASP A CA 1
ATOM 757 C C . ASP A 1 98 ? -1.433 11.248 14.546 1.00 90.44 98 ASP A C 1
ATOM 759 O O . ASP A 1 98 ? -1.478 10.944 15.730 1.00 90.44 98 ASP A O 1
ATOM 763 N N . ILE A 1 99 ? -2.007 10.491 13.600 1.00 87.94 99 ILE A N 1
ATOM 764 C CA . ILE A 1 99 ? -2.706 9.224 13.888 1.00 87.94 99 ILE A CA 1
ATOM 765 C C . ILE A 1 99 ? -1.728 8.192 14.462 1.00 87.94 99 ILE A C 1
ATOM 767 O O . ILE A 1 99 ? -2.047 7.516 15.439 1.00 87.94 99 ILE A O 1
ATOM 771 N N . LEU A 1 100 ? -0.515 8.089 13.905 1.00 84.81 100 LEU A N 1
ATOM 772 C CA . LEU A 1 100 ? 0.531 7.227 14.463 1.00 84.81 100 LEU A CA 1
ATOM 773 C C . LEU A 1 100 ? 0.923 7.671 15.874 1.00 84.81 100 LEU A C 1
ATOM 775 O O . LEU A 1 100 ? 0.940 6.849 16.788 1.00 84.81 100 LEU A O 1
ATOM 779 N N . SER A 1 101 ? 1.178 8.966 16.063 1.00 88.12 101 SER A N 1
ATOM 780 C CA . SER A 1 101 ? 1.517 9.526 17.377 1.00 88.12 101 SER A CA 1
ATOM 781 C C . SER A 1 101 ? 0.397 9.283 18.390 1.00 88.12 101 SER A C 1
ATOM 783 O O . SER A 1 101 ? 0.665 8.836 19.498 1.00 88.12 101 SER A O 1
ATOM 785 N N . PHE A 1 102 ? -0.856 9.487 17.981 1.00 86.62 102 PHE A N 1
ATOM 786 C CA . PHE A 1 102 ? -2.053 9.201 18.766 1.00 86.62 102 PHE A CA 1
ATOM 787 C C . PHE A 1 102 ? -2.146 7.718 19.130 1.00 86.62 102 PHE A C 1
ATOM 789 O O . PHE A 1 102 ? -2.410 7.384 20.279 1.00 86.62 102 PHE A O 1
ATOM 796 N N . SER A 1 103 ? -1.862 6.811 18.191 1.00 83.88 103 SER A N 1
ATOM 797 C CA . SER A 1 103 ? -1.867 5.371 18.470 1.00 83.88 103 SER A CA 1
ATOM 798 C C . SER A 1 103 ? -0.836 4.984 19.535 1.00 83.88 103 SER A C 1
ATOM 800 O O . SER A 1 103 ? -1.135 4.168 20.405 1.00 83.88 103 SER A O 1
ATOM 802 N N . LEU A 1 104 ? 0.347 5.609 19.507 1.00 83.56 104 LEU A N 1
ATOM 803 C CA . LEU A 1 104 ? 1.417 5.358 20.468 1.00 83.56 104 LEU A CA 1
ATOM 804 C C . LEU A 1 104 ? 1.080 5.947 21.838 1.00 83.56 104 LEU A C 1
ATOM 806 O O . LEU A 1 104 ? 1.149 5.223 22.828 1.00 83.56 104 LEU A O 1
ATOM 810 N N . THR A 1 105 ? 0.638 7.206 21.902 1.00 84.25 105 THR A N 1
ATOM 811 C CA . THR A 1 105 ? 0.298 7.861 23.175 1.00 84.25 105 THR A CA 1
ATOM 812 C C . THR A 1 105 ? -0.901 7.217 23.849 1.00 84.25 105 THR A C 1
ATOM 814 O O . THR A 1 105 ? -0.881 7.027 25.061 1.00 84.25 105 THR A O 1
ATOM 817 N N . VAL A 1 106 ? -1.926 6.826 23.086 1.00 78.12 106 VAL A N 1
ATOM 818 C CA . VAL A 1 106 ? -3.072 6.089 23.629 1.00 78.12 106 VAL A CA 1
ATOM 819 C C . VAL A 1 106 ? -2.629 4.712 24.108 1.00 78.12 106 VAL A C 1
ATOM 821 O O . VAL A 1 106 ? -3.026 4.304 25.195 1.00 78.12 106 VAL A O 1
ATOM 824 N N . SER A 1 107 ? -1.762 4.013 23.366 1.00 75.31 107 SER A N 1
ATOM 825 C CA . SER A 1 107 ? -1.242 2.719 23.819 1.00 75.31 107 SER A CA 1
ATOM 826 C C . SER A 1 107 ? -0.425 2.837 25.108 1.00 75.31 107 SER A C 1
ATOM 828 O O . SER A 1 107 ? -0.615 2.034 26.014 1.00 75.31 107 SER A O 1
ATOM 830 N N . GLU A 1 108 ? 0.420 3.862 25.235 1.00 76.19 108 GLU A N 1
ATOM 831 C CA . GLU A 1 108 ? 1.261 4.089 26.411 1.00 76.19 108 GLU A CA 1
ATOM 832 C C . GLU A 1 108 ? 0.433 4.549 27.615 1.00 76.19 108 GLU A C 1
ATOM 834 O O . GLU A 1 108 ? 0.608 4.023 28.711 1.00 76.19 108 GLU A O 1
ATOM 839 N N . ALA A 1 109 ? -0.524 5.460 27.416 1.00 72.38 109 ALA A N 1
ATOM 840 C CA . ALA A 1 109 ? -1.430 5.915 28.468 1.00 72.38 109 ALA A CA 1
ATOM 841 C C . ALA A 1 109 ? -2.306 4.771 29.000 1.00 72.38 109 ALA A C 1
ATOM 843 O O . ALA A 1 109 ? -2.458 4.628 30.213 1.00 72.38 109 ALA A O 1
ATOM 844 N N . LEU A 1 110 ? -2.827 3.918 28.109 1.00 65.75 110 LEU A N 1
ATOM 845 C CA . LEU A 1 110 ? -3.594 2.729 28.492 1.00 65.75 110 LEU A CA 1
ATOM 846 C C . LEU A 1 110 ? -2.723 1.659 29.170 1.00 65.75 110 LEU A C 1
ATOM 848 O O . LEU A 1 110 ? -3.232 0.921 30.005 1.00 65.75 110 LEU A O 1
ATOM 852 N N . CYS A 1 111 ? -1.427 1.577 28.847 1.00 64.38 111 CYS A N 1
ATOM 853 C CA . CYS A 1 111 ? -0.495 0.634 29.480 1.00 64.38 111 CYS A CA 1
ATOM 854 C C . CYS A 1 111 ? 0.025 1.140 30.842 1.00 64.38 111 CYS A C 1
ATOM 856 O O . CYS A 1 111 ? 0.272 0.350 31.752 1.00 64.38 111 CYS A O 1
ATOM 858 N N . SER A 1 112 ? 0.183 2.460 30.993 1.00 64.50 112 SER A N 1
ATOM 859 C CA . SER A 1 112 ? 0.707 3.120 32.199 1.00 64.50 112 SER A CA 1
ATOM 860 C C . SER A 1 112 ? -0.350 3.289 33.295 1.00 64.50 112 SER A C 1
ATOM 862 O O . SER A 1 112 ? -0.022 3.293 34.486 1.00 64.50 112 SER A O 1
ATOM 864 N N . ALA A 1 113 ? -1.635 3.349 32.928 1.00 59.47 113 ALA A N 1
ATOM 865 C CA . ALA A 1 113 ? -2.733 3.231 33.877 1.00 59.47 113 ALA A CA 1
ATOM 866 C C . ALA A 1 113 ? -2.745 1.811 34.474 1.00 59.47 113 ALA A C 1
ATOM 868 O O . ALA A 1 113 ? -3.403 0.906 33.967 1.00 59.47 113 ALA A O 1
ATOM 869 N N . ARG A 1 114 ? -1.981 1.617 35.557 1.00 54.88 114 ARG A N 1
ATOM 870 C CA . ARG A 1 114 ? -1.951 0.427 36.419 1.00 54.88 114 ARG A CA 1
ATOM 871 C C . ARG A 1 114 ? -3.352 0.084 36.952 1.00 54.88 114 ARG A C 1
ATOM 873 O O . ARG A 1 114 ? -3.673 0.331 38.106 1.00 54.88 114 ARG A O 1
ATOM 880 N N . LEU A 1 115 ? -4.146 -0.566 36.111 1.00 53.31 115 LEU A N 1
ATOM 881 C CA . LEU A 1 115 ? -5.297 -1.409 36.443 1.00 53.31 115 LEU A CA 1
ATOM 882 C C . LEU A 1 115 ? -4.956 -2.872 36.102 1.00 53.31 115 LEU A C 1
ATOM 884 O O . LEU A 1 115 ? -5.783 -3.654 35.640 1.00 53.31 115 LEU A O 1
ATOM 888 N N . PHE A 1 116 ? -3.691 -3.231 36.342 1.00 55.09 116 PHE A N 1
ATOM 889 C CA . PHE A 1 116 ? -3.075 -4.526 36.043 1.00 55.09 116 PHE A CA 1
ATOM 890 C C . PHE A 1 116 ? -3.693 -5.700 36.835 1.00 55.09 116 PHE A C 1
ATOM 892 O O . PHE A 1 116 ? -3.350 -6.845 36.586 1.00 55.09 116 PHE A O 1
ATOM 899 N N . GLU A 1 117 ? -4.646 -5.431 37.734 1.00 55.12 117 GLU A N 1
ATOM 900 C CA . GLU A 1 117 ? -5.369 -6.443 38.523 1.00 55.12 117 GLU A CA 1
ATOM 901 C C . GLU A 1 117 ? -6.855 -6.612 38.144 1.00 55.12 117 GLU A C 1
ATOM 903 O O . GLU A 1 117 ? -7.482 -7.571 38.576 1.00 55.12 117 GLU A O 1
ATOM 908 N N . LEU A 1 118 ? -7.444 -5.765 37.281 1.00 49.25 118 LEU A N 1
ATOM 909 C CA . LEU A 1 118 ? -8.827 -5.991 36.800 1.00 49.25 118 LEU A CA 1
ATOM 910 C C . LEU A 1 118 ? -8.915 -6.373 35.309 1.00 49.25 118 LEU A C 1
ATOM 912 O O . LEU A 1 118 ? -9.977 -6.768 34.830 1.00 49.25 118 LEU A O 1
ATOM 916 N N . ILE A 1 119 ? -7.794 -6.309 34.577 1.00 49.03 119 ILE A N 1
ATOM 917 C CA . ILE A 1 119 ? -7.686 -6.549 33.122 1.00 49.03 119 ILE A CA 1
ATOM 918 C C . ILE A 1 119 ? -7.008 -7.906 32.832 1.00 49.03 119 ILE A C 1
ATOM 920 O O . ILE A 1 119 ? -6.295 -8.074 31.853 1.00 49.03 119 ILE A O 1
ATOM 924 N N . LEU A 1 120 ? -7.256 -8.934 33.648 1.00 47.66 120 LEU A N 1
ATOM 925 C CA . LEU A 1 120 ? -7.015 -10.323 33.217 1.00 47.66 120 LEU A CA 1
ATOM 926 C C . LEU A 1 120 ? -8.208 -10.916 32.447 1.00 47.66 120 LEU A C 1
ATOM 928 O O . LEU A 1 120 ? -8.204 -12.101 32.123 1.00 47.66 120 LEU A O 1
ATOM 932 N N . ARG A 1 121 ? -9.235 -10.114 32.117 1.00 50.50 121 ARG A N 1
ATOM 933 C CA . ARG A 1 121 ? -10.450 -10.621 31.454 1.00 50.50 121 ARG A CA 1
ATOM 934 C C . ARG A 1 121 ? -10.862 -9.938 30.154 1.00 50.50 121 ARG A C 1
ATOM 936 O O . ARG A 1 121 ? -11.873 -10.338 29.585 1.00 50.50 121 ARG A O 1
ATOM 943 N N . VAL A 1 122 ? -10.110 -8.959 29.645 1.00 46.16 122 VAL A N 1
ATOM 944 C CA . VAL A 1 122 ? -10.497 -8.284 28.398 1.00 46.16 122 VAL A CA 1
ATOM 945 C C . VAL A 1 122 ? -9.283 -8.028 27.490 1.00 46.16 122 VAL A C 1
ATOM 947 O O . VAL A 1 122 ? -8.477 -7.149 27.788 1.00 46.16 122 VAL A O 1
ATOM 950 N N . PRO A 1 123 ? -9.147 -8.727 26.344 1.00 50.44 123 PRO A N 1
ATOM 951 C CA . PRO A 1 123 ? -8.066 -8.518 25.374 1.00 50.44 123 PRO A CA 1
ATOM 952 C C . PRO A 1 123 ? -8.282 -7.246 24.518 1.00 50.44 123 PRO A C 1
ATOM 954 O O . PRO A 1 123 ? -8.085 -7.253 23.303 1.00 50.44 123 PRO A O 1
ATOM 957 N N . GLN A 1 124 ? -8.717 -6.135 25.124 1.00 53.03 124 GLN A N 1
ATOM 958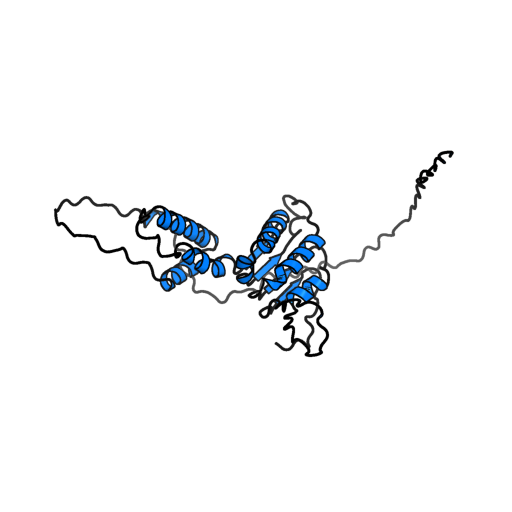 C CA . GLN A 1 124 ? -9.138 -4.916 24.415 1.00 53.03 124 GLN A CA 1
ATOM 959 C C . GLN A 1 124 ? -8.024 -3.889 24.169 1.00 53.03 124 GLN A C 1
ATOM 961 O O . GLN A 1 124 ? -8.256 -2.959 23.402 1.00 53.03 124 GLN A O 1
ATOM 966 N N . SER A 1 125 ? -6.807 -4.032 24.707 1.00 51.31 125 SER A N 1
ATOM 967 C CA . SER A 1 125 ? -5.720 -3.083 24.380 1.00 51.31 125 SER A CA 1
ATOM 968 C C . SER A 1 125 ? -5.222 -3.212 22.929 1.00 51.31 125 SER A C 1
ATOM 970 O O . SER A 1 125 ? -4.616 -2.286 22.395 1.00 51.31 125 SER A O 1
ATOM 972 N N . SER A 1 126 ? -5.564 -4.311 22.244 1.00 59.09 126 SER A N 1
ATOM 973 C CA . SER A 1 126 ? -5.395 -4.450 20.792 1.00 59.09 126 SER A CA 1
ATOM 974 C C . SER A 1 126 ? -6.454 -3.687 19.978 1.00 59.09 126 SER A C 1
ATOM 976 O O . SER A 1 126 ? -6.232 -3.418 18.799 1.00 59.09 126 SER A O 1
ATOM 978 N N . SER A 1 127 ? -7.584 -3.296 20.585 1.00 68.44 127 SER A N 1
ATOM 979 C CA . SER A 1 127 ? -8.758 -2.796 19.855 1.00 68.44 127 SER A CA 1
ATOM 980 C C . SER A 1 127 ? -8.501 -1.471 19.148 1.00 68.44 127 SER A C 1
ATOM 982 O O . SER A 1 127 ? -8.844 -1.343 17.978 1.00 68.44 127 SER A O 1
ATOM 984 N N . VAL A 1 128 ? -7.834 -0.518 19.808 1.00 76.00 128 VAL A N 1
ATOM 985 C CA . VAL A 1 128 ? -7.552 0.795 19.211 1.00 76.00 128 VAL A CA 1
ATOM 986 C C . VAL A 1 128 ? -6.620 0.632 18.020 1.00 76.00 128 VAL A C 1
ATOM 988 O O . VAL A 1 128 ? -6.881 1.183 16.957 1.00 76.00 128 VAL A O 1
ATOM 991 N N . ARG A 1 129 ? -5.565 -0.183 18.145 1.00 79.88 129 ARG A N 1
ATOM 992 C CA . ARG A 1 129 ? -4.657 -0.436 17.024 1.00 79.88 129 ARG A CA 1
ATOM 993 C C . ARG A 1 129 ? -5.403 -1.080 15.860 1.00 79.88 129 ARG A C 1
ATOM 995 O O . ARG A 1 129 ? -5.306 -0.560 14.756 1.00 79.88 129 ARG A O 1
ATOM 1002 N N . THR A 1 130 ? -6.164 -2.145 16.103 1.00 84.38 130 THR A N 1
ATOM 1003 C CA . THR A 1 130 ? -6.970 -2.826 15.075 1.00 84.38 130 THR A CA 1
ATOM 1004 C C . THR A 1 130 ? -7.971 -1.875 14.419 1.00 84.38 130 THR A C 1
ATOM 1006 O O . THR A 1 130 ? -8.138 -1.903 13.204 1.00 84.38 130 THR A O 1
ATOM 1009 N N . PHE A 1 131 ? -8.573 -0.972 15.194 1.00 84.38 131 PHE A N 1
ATOM 1010 C CA . PHE A 1 131 ? -9.492 0.051 14.698 1.00 84.38 131 PHE A CA 1
ATOM 1011 C C . PHE A 1 131 ? -8.798 1.103 13.824 1.00 84.38 131 PHE A C 1
ATOM 1013 O O . PHE A 1 131 ? -9.371 1.576 12.846 1.00 84.38 131 PHE A O 1
ATOM 1020 N N . LEU A 1 132 ? -7.548 1.444 14.145 1.00 88.06 132 LEU A N 1
ATOM 1021 C CA . LEU A 1 132 ? -6.743 2.401 13.387 1.00 88.06 132 LEU A CA 1
ATOM 1022 C C . LEU A 1 132 ? -6.046 1.783 12.167 1.00 88.06 132 LEU A C 1
ATOM 1024 O O . LEU A 1 132 ? -5.656 2.537 11.277 1.00 88.06 132 LEU A O 1
ATOM 1028 N N . MET A 1 133 ? -5.885 0.453 12.082 1.00 90.38 133 MET A N 1
ATOM 1029 C CA . MET A 1 133 ? -5.192 -0.193 10.952 1.00 90.38 133 MET A CA 1
ATOM 1030 C C . MET A 1 133 ? -5.781 0.193 9.581 1.00 90.38 133 MET A C 1
ATOM 1032 O O . MET A 1 133 ? -4.988 0.597 8.726 1.00 90.38 133 MET A O 1
ATOM 1036 N N . PRO A 1 134 ? -7.116 0.167 9.354 1.00 92.19 134 PRO A N 1
ATOM 1037 C CA . PRO A 1 134 ? -7.707 0.606 8.089 1.00 92.19 134 PRO A CA 1
ATOM 1038 C C . PRO A 1 134 ? -7.325 2.032 7.698 1.00 92.19 134 PRO A C 1
ATOM 1040 O O . PRO A 1 134 ? -7.088 2.287 6.526 1.00 92.19 134 PRO A O 1
ATOM 1043 N N . MET A 1 135 ? -7.239 2.944 8.670 1.00 88.38 135 MET A N 1
ATOM 1044 C CA . MET A 1 135 ? -6.933 4.358 8.430 1.00 88.38 135 MET A CA 1
ATOM 1045 C C . MET A 1 135 ? -5.438 4.587 8.194 1.00 88.38 135 MET A C 1
ATOM 1047 O O . MET A 1 135 ? -5.049 5.365 7.327 1.00 88.38 135 MET A O 1
ATOM 1051 N N . LEU A 1 136 ? -4.586 3.893 8.952 1.00 90.38 136 LEU A N 1
ATOM 1052 C CA . LEU A 1 136 ? -3.131 4.021 8.865 1.00 90.38 136 LEU A CA 1
ATOM 1053 C C . LEU A 1 136 ? -2.566 3.445 7.568 1.00 90.38 136 LEU A C 1
ATOM 1055 O O . LEU A 1 136 ? -1.637 4.014 6.995 1.00 90.38 136 LEU A O 1
ATOM 1059 N N . TYR A 1 137 ? -3.123 2.324 7.114 1.00 95.06 137 TYR A N 1
ATOM 1060 C CA . TYR A 1 137 ? -2.640 1.601 5.942 1.00 95.06 137 TYR A CA 1
ATOM 1061 C C . TYR A 1 137 ? -3.526 1.786 4.712 1.00 95.06 137 TYR A C 1
ATOM 1063 O O . TYR A 1 137 ? -3.266 1.151 3.695 1.00 95.06 137 TYR A O 1
ATOM 1071 N N . GLU A 1 138 ? -4.512 2.692 4.752 1.00 95.31 138 GLU A N 1
ATOM 1072 C CA . GLU A 1 138 ? -5.400 2.945 3.613 1.00 95.31 138 GLU A CA 1
ATOM 1073 C C . GLU A 1 138 ? -4.608 3.248 2.333 1.00 95.31 138 GLU A C 1
ATOM 1075 O O . GLU A 1 138 ? -4.906 2.717 1.261 1.00 95.31 138 GLU A O 1
ATOM 1080 N N . SER A 1 139 ? -3.586 4.100 2.442 1.00 96.19 139 SER A N 1
ATOM 1081 C CA . SER A 1 139 ? -2.765 4.533 1.315 1.00 96.19 139 SER A CA 1
ATOM 1082 C C . SER A 1 139 ? -1.284 4.402 1.642 1.00 96.19 139 SER A C 1
ATOM 1084 O O . SER A 1 139 ? -0.728 5.195 2.401 1.00 96.19 139 SER A O 1
ATOM 1086 N N . VAL A 1 140 ? -0.620 3.449 0.996 1.00 96.88 140 VAL A N 1
ATOM 1087 C CA . VAL A 1 140 ? 0.810 3.179 1.148 1.00 96.88 140 VAL A CA 1
ATOM 1088 C C . VAL A 1 140 ? 1.551 3.649 -0.101 1.00 96.88 140 VAL A C 1
ATOM 1090 O O . VAL A 1 140 ? 1.236 3.246 -1.217 1.00 96.88 140 VAL A O 1
ATOM 1093 N N . SER A 1 141 ? 2.564 4.498 0.087 1.00 96.06 141 SER A N 1
ATOM 1094 C CA . SER A 1 141 ? 3.439 4.969 -0.992 1.00 96.06 141 SER A CA 1
ATOM 1095 C C . SER A 1 141 ? 4.897 4.663 -0.664 1.00 96.06 141 SER A C 1
ATOM 1097 O O . SER A 1 141 ? 5.466 5.222 0.277 1.00 96.06 141 SER A O 1
ATOM 1099 N N . LEU A 1 142 ? 5.499 3.777 -1.454 1.00 95.81 142 LEU A N 1
ATOM 1100 C CA . LEU A 1 142 ? 6.878 3.321 -1.311 1.00 95.81 142 LEU A CA 1
ATOM 1101 C C . LEU A 1 142 ? 7.738 4.054 -2.346 1.00 95.81 142 LEU A C 1
ATOM 1103 O O . LEU A 1 142 ? 7.700 3.727 -3.525 1.00 95.81 142 LEU A O 1
ATOM 1107 N N . LYS A 1 143 ? 8.449 5.104 -1.916 1.00 92.19 143 LYS A N 1
ATOM 1108 C CA . LYS A 1 143 ? 9.165 6.036 -2.815 1.00 92.19 143 LYS A CA 1
ATOM 1109 C C . LYS A 1 143 ? 10.681 5.833 -2.898 1.00 92.19 143 LYS A C 1
ATOM 1111 O O . LYS A 1 143 ? 11.330 6.557 -3.639 1.00 92.19 143 LYS A O 1
ATOM 1116 N N . SER A 1 144 ? 11.243 4.932 -2.100 1.00 90.81 144 SER A N 1
ATOM 1117 C CA . SER A 1 144 ? 12.671 4.603 -2.124 1.00 90.81 144 SER A CA 1
ATOM 1118 C C . SER A 1 144 ? 12.857 3.098 -2.186 1.00 90.81 144 SER A C 1
ATOM 1120 O O . SER A 1 144 ? 11.990 2.355 -1.713 1.00 90.81 144 SER A O 1
ATOM 1122 N N . SER A 1 145 ? 13.994 2.651 -2.714 1.00 92.56 145 SER A N 1
ATOM 1123 C CA . SER A 1 145 ? 14.322 1.228 -2.802 1.00 92.56 145 SER A CA 1
ATOM 1124 C C . SER A 1 145 ? 14.318 0.558 -1.432 1.00 92.56 145 SER A C 1
ATOM 1126 O O . SER A 1 145 ? 13.641 -0.449 -1.242 1.00 92.56 145 SER A O 1
ATOM 1128 N N . GLN A 1 146 ? 14.978 1.169 -0.444 1.00 92.31 146 GLN A N 1
ATOM 1129 C CA . GLN A 1 146 ? 15.030 0.637 0.919 1.00 92.31 146 GLN A CA 1
ATOM 1130 C C . GLN A 1 146 ? 13.628 0.503 1.530 1.00 92.31 146 GLN A C 1
ATOM 1132 O O . GLN A 1 146 ? 13.279 -0.543 2.065 1.00 92.31 146 GLN A O 1
ATOM 1137 N N . LYS A 1 147 ? 12.773 1.527 1.378 1.00 93.12 147 LYS A N 1
ATOM 1138 C CA . LYS A 1 147 ? 11.393 1.469 1.883 1.00 93.12 147 LYS A CA 1
ATOM 1139 C C . LYS A 1 147 ? 10.553 0.436 1.145 1.00 93.12 147 LYS A C 1
ATOM 1141 O O . LYS A 1 147 ? 9.704 -0.181 1.778 1.00 93.12 147 LYS A O 1
ATOM 1146 N N . C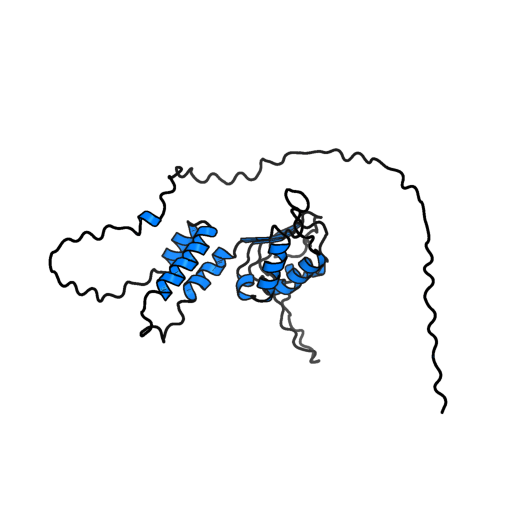YS A 1 148 ? 10.766 0.253 -0.160 1.00 95.44 148 CYS A N 1
ATOM 1147 C CA . CYS A 1 148 ? 10.117 -0.820 -0.907 1.00 95.44 148 CYS A CA 1
ATOM 1148 C C . CYS A 1 148 ? 10.515 -2.178 -0.331 1.00 95.44 148 CYS A C 1
ATOM 1150 O O . CYS A 1 148 ? 9.643 -2.972 0.006 1.00 95.44 148 CYS A O 1
ATOM 1152 N N . GLN A 1 149 ? 11.815 -2.415 -0.162 1.00 96.38 149 GLN A N 1
ATOM 1153 C CA . GLN A 1 149 ? 12.335 -3.679 0.340 1.00 96.38 149 GLN A CA 1
ATOM 1154 C C . GLN A 1 149 ? 11.822 -4.000 1.749 1.00 96.38 149 GLN A C 1
ATOM 1156 O O . GLN A 1 149 ? 11.276 -5.085 1.973 1.00 96.38 149 GLN A O 1
ATOM 1161 N N . ASP A 1 150 ? 11.934 -3.047 2.672 1.00 96.75 150 ASP A N 1
ATOM 1162 C CA . ASP A 1 150 ? 11.518 -3.223 4.064 1.00 96.75 150 ASP A CA 1
ATOM 1163 C C . ASP A 1 150 ? 10.002 -3.427 4.168 1.00 96.75 150 ASP A C 1
ATOM 1165 O O . ASP A 1 150 ? 9.537 -4.360 4.824 1.00 96.75 150 ASP A O 1
ATOM 1169 N N . ALA A 1 151 ? 9.215 -2.592 3.480 1.00 97.31 151 ALA A N 1
ATOM 1170 C CA . ALA A 1 151 ? 7.760 -2.663 3.551 1.00 97.31 151 ALA A CA 1
ATOM 1171 C C . ALA A 1 151 ? 7.204 -3.925 2.886 1.00 97.31 151 ALA A C 1
ATOM 1173 O O . ALA A 1 151 ? 6.317 -4.549 3.454 1.00 97.31 151 ALA A O 1
ATOM 1174 N N . LEU A 1 152 ? 7.723 -4.338 1.726 1.00 97.56 152 LEU A N 1
ATOM 1175 C CA . LEU A 1 152 ? 7.259 -5.558 1.053 1.00 97.56 152 LEU A CA 1
ATOM 1176 C C . LEU A 1 152 ? 7.629 -6.819 1.842 1.00 97.56 152 LEU A C 1
ATOM 1178 O O . LEU A 1 152 ? 6.830 -7.748 1.923 1.00 97.56 152 LEU A O 1
ATOM 1182 N N . THR A 1 153 ? 8.797 -6.833 2.490 1.00 97.50 153 THR A N 1
ATOM 1183 C CA . THR A 1 153 ? 9.182 -7.918 3.409 1.00 97.50 153 THR A CA 1
ATOM 1184 C C . THR A 1 153 ? 8.269 -7.948 4.637 1.00 97.50 153 THR A C 1
ATOM 1186 O O . THR A 1 153 ? 7.797 -9.009 5.053 1.00 97.50 153 THR A O 1
ATOM 1189 N N . MET A 1 154 ? 7.953 -6.777 5.195 1.00 97.31 154 MET A N 1
ATOM 1190 C CA . MET A 1 154 ? 6.980 -6.652 6.278 1.00 97.31 154 MET A CA 1
ATOM 1191 C C . MET A 1 154 ? 5.588 -7.127 5.838 1.00 97.31 154 MET A C 1
ATOM 1193 O O . MET A 1 154 ? 4.954 -7.867 6.576 1.00 97.31 154 MET A O 1
ATOM 1197 N N . PHE A 1 155 ? 5.116 -6.767 4.645 1.00 97.25 155 PHE A N 1
ATOM 1198 C CA . PHE A 1 155 ? 3.811 -7.189 4.129 1.00 97.25 155 PHE A CA 1
ATOM 1199 C C . PHE A 1 155 ? 3.717 -8.702 3.935 1.00 97.25 155 PHE A C 1
ATOM 1201 O O . PHE A 1 155 ? 2.726 -9.296 4.350 1.00 97.25 155 PHE A O 1
ATOM 1208 N N . ALA A 1 156 ? 4.772 -9.339 3.422 1.00 96.25 156 ALA A N 1
ATOM 1209 C CA . ALA A 1 156 ? 4.833 -10.796 3.311 1.00 96.25 156 ALA A CA 1
ATOM 1210 C C . ALA A 1 156 ? 4.742 -11.501 4.677 1.00 96.25 156 ALA A C 1
ATOM 1212 O O . ALA A 1 156 ? 4.111 -12.546 4.797 1.00 96.25 156 ALA A O 1
ATOM 1213 N N . SER A 1 157 ? 5.323 -10.914 5.730 1.00 97.19 157 SER A N 1
ATOM 1214 C CA . SER A 1 157 ? 5.233 -11.466 7.093 1.00 97.19 157 SER A CA 1
ATOM 1215 C C . SER A 1 157 ? 3.947 -11.093 7.842 1.00 97.19 157 SER A C 1
ATOM 1217 O O . SER A 1 157 ? 3.637 -11.707 8.863 1.00 97.19 157 SER A O 1
ATOM 1219 N N . ARG A 1 158 ? 3.202 -10.088 7.365 1.00 96.00 158 ARG A N 1
ATOM 1220 C CA . ARG A 1 158 ? 2.044 -9.494 8.049 1.00 96.00 158 ARG A CA 1
ATOM 1221 C C . ARG A 1 158 ? 0.848 -9.325 7.108 1.00 96.00 158 ARG A C 1
ATOM 1223 O O . ARG A 1 158 ? 0.526 -8.202 6.696 1.00 96.00 158 ARG A O 1
ATOM 1230 N N . PRO A 1 159 ? 0.154 -10.429 6.778 1.00 95.38 159 PRO A N 1
ATOM 1231 C CA . PRO A 1 159 ? -1.025 -10.389 5.915 1.00 95.38 159 PRO A CA 1
ATOM 1232 C C . PRO A 1 159 ? -2.191 -9.605 6.541 1.00 95.38 159 PRO A C 1
ATOM 1234 O O . PRO A 1 159 ? -3.023 -9.062 5.817 1.00 95.38 159 PRO A O 1
ATOM 1237 N N . ASP A 1 160 ? -2.214 -9.474 7.873 1.00 94.50 160 ASP A N 1
ATOM 1238 C CA . ASP A 1 160 ? -3.169 -8.649 8.618 1.00 94.50 160 ASP A CA 1
ATOM 1239 C C . ASP A 1 160 ? -3.125 -7.178 8.183 1.00 94.50 160 ASP A C 1
ATOM 1241 O O . ASP A 1 160 ? -4.165 -6.548 8.011 1.00 94.50 160 ASP A O 1
ATOM 1245 N N . ILE A 1 161 ? -1.929 -6.638 7.933 1.00 95.44 161 ILE A N 1
ATOM 1246 C CA . ILE A 1 161 ? -1.766 -5.262 7.449 1.00 95.44 161 ILE A CA 1
ATOM 1247 C C . ILE A 1 161 ? -2.221 -5.145 5.991 1.00 95.44 161 ILE A C 1
ATOM 1249 O O . ILE A 1 161 ? -2.887 -4.174 5.627 1.00 95.44 161 ILE A O 1
ATOM 1253 N N . CYS A 1 162 ? -1.875 -6.130 5.160 1.00 96.38 162 CYS A N 1
ATOM 1254 C CA . CYS A 1 162 ? -2.177 -6.126 3.727 1.00 96.38 162 CYS A CA 1
ATOM 1255 C C . CYS A 1 162 ? -3.679 -6.009 3.452 1.00 96.38 162 CYS A C 1
ATOM 1257 O O . CYS A 1 162 ? -4.085 -5.288 2.538 1.00 96.38 162 CYS A O 1
ATOM 1259 N N . ALA A 1 163 ? -4.502 -6.632 4.298 1.00 95.19 163 ALA A N 1
ATOM 1260 C CA . ALA A 1 163 ? -5.952 -6.612 4.165 1.00 95.19 163 ALA A CA 1
ATOM 1261 C C . ALA A 1 163 ? -6.562 -5.203 4.243 1.00 95.19 163 ALA A C 1
ATOM 1263 O O . ALA A 1 163 ? -7.683 -4.988 3.779 1.00 95.19 163 ALA A O 1
ATOM 1264 N N . HIS A 1 164 ? -5.833 -4.235 4.800 1.00 96.38 164 HIS A N 1
ATOM 1265 C CA . HIS A 1 164 ? -6.270 -2.853 4.975 1.00 96.38 164 HIS A CA 1
ATOM 1266 C C . HIS A 1 164 ? -5.792 -1.902 3.869 1.00 96.38 164 HIS A C 1
ATOM 1268 O O . HIS A 1 164 ? -6.257 -0.762 3.804 1.00 96.38 164 HIS A O 1
ATOM 1274 N N . ILE A 1 165 ? -4.900 -2.352 2.984 1.00 97.19 165 ILE A N 1
ATOM 1275 C CA . ILE A 1 165 ? -4.322 -1.508 1.938 1.00 97.19 165 ILE A CA 1
ATOM 1276 C C . ILE A 1 165 ? -5.336 -1.308 0.815 1.00 97.19 165 ILE A C 1
ATOM 1278 O O . ILE A 1 165 ? -5.701 -2.253 0.121 1.00 97.19 165 ILE A O 1
ATOM 1282 N N . ARG A 1 166 ? -5.764 -0.058 0.606 1.00 96.81 166 ARG A N 1
ATOM 1283 C CA . ARG A 1 166 ? -6.661 0.334 -0.495 1.00 96.81 166 ARG A CA 1
ATOM 1284 C C . ARG A 1 1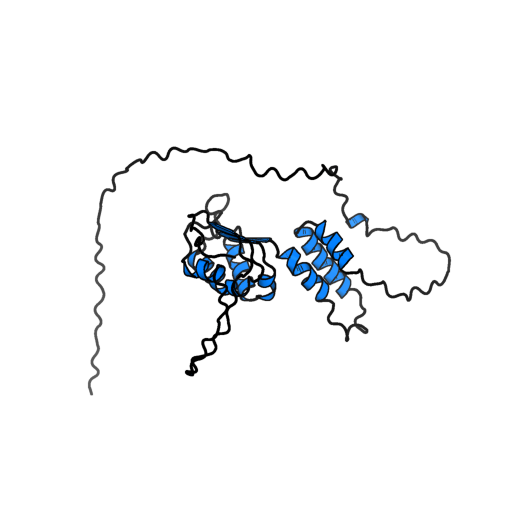66 ? -5.918 0.923 -1.678 1.00 96.81 166 ARG A C 1
ATOM 1286 O O . ARG A 1 166 ? -6.339 0.752 -2.820 1.00 96.81 166 ARG A O 1
ATOM 1293 N N . LYS A 1 167 ? -4.836 1.648 -1.415 1.00 97.31 167 LYS A N 1
ATOM 1294 C CA . LYS A 1 167 ? -4.010 2.285 -2.439 1.00 97.31 167 LYS A CA 1
ATOM 1295 C C . LYS A 1 167 ? -2.561 1.918 -2.196 1.00 97.31 167 LYS A C 1
ATOM 1297 O O . LYS A 1 167 ? -2.015 2.258 -1.149 1.00 97.31 167 LYS A O 1
ATOM 1302 N N . LEU A 1 168 ? -1.949 1.249 -3.161 1.00 97.69 168 LEU A N 1
ATOM 1303 C CA . LEU A 1 168 ? -0.545 0.876 -3.109 1.00 97.69 168 LEU A CA 1
ATOM 1304 C C . LEU A 1 168 ? 0.185 1.510 -4.288 1.00 97.69 168 LEU A C 1
ATOM 1306 O O . LEU A 1 168 ? -0.081 1.180 -5.439 1.00 97.69 168 LEU A O 1
ATOM 1310 N N . THR A 1 169 ? 1.110 2.414 -3.984 1.00 97.19 169 THR A N 1
ATOM 1311 C CA . THR A 1 169 ? 2.017 3.012 -4.965 1.00 97.19 169 THR A CA 1
ATOM 1312 C C . THR A 1 169 ? 3.427 2.499 -4.714 1.00 97.19 169 THR A C 1
ATOM 1314 O O . THR A 1 169 ? 3.988 2.766 -3.647 1.00 97.19 169 THR A O 1
ATOM 1317 N N . VAL A 1 170 ? 4.014 1.808 -5.688 1.00 97.12 170 VAL A N 1
ATOM 1318 C CA . VAL A 1 170 ? 5.356 1.217 -5.585 1.00 97.12 170 VAL A CA 1
ATOM 1319 C C . VAL A 1 170 ? 6.286 1.890 -6.580 1.00 97.12 170 VAL A C 1
ATOM 1321 O O . VAL A 1 170 ? 6.021 1.891 -7.778 1.00 97.12 170 VAL A O 1
ATOM 1324 N N . ARG A 1 171 ? 7.369 2.484 -6.069 1.00 95.62 171 ARG A N 1
ATOM 1325 C CA . ARG A 1 171 ? 8.347 3.229 -6.864 1.00 95.62 171 ARG A CA 1
ATOM 1326 C C . ARG A 1 171 ? 9.775 2.793 -6.509 1.00 95.62 171 ARG A C 1
ATOM 1328 O O . ARG A 1 171 ? 10.466 3.488 -5.757 1.00 95.62 171 ARG A O 1
ATOM 1335 N N . PRO A 1 172 ? 10.214 1.616 -6.982 1.00 93.56 172 PRO A N 1
ATOM 1336 C CA . PRO A 1 172 ? 11.436 0.975 -6.499 1.00 93.56 172 PRO A CA 1
ATOM 1337 C C . PRO A 1 172 ? 12.706 1.764 -6.835 1.00 93.56 172 PRO A C 1
ATOM 1339 O O . PRO A 1 172 ? 13.633 1.783 -6.031 1.00 93.56 172 PRO A O 1
ATOM 1342 N N . ASN A 1 173 ? 12.713 2.480 -7.964 1.00 91.19 173 ASN A N 1
ATOM 1343 C CA . ASN A 1 173 ? 13.873 3.211 -8.480 1.00 91.19 173 ASN A CA 1
ATOM 1344 C C . ASN A 1 173 ? 13.571 4.695 -8.798 1.00 91.19 173 ASN A C 1
ATOM 1346 O O . ASN A 1 173 ? 14.265 5.323 -9.596 1.00 91.19 173 ASN A O 1
ATOM 1350 N N . TYR A 1 174 ? 12.562 5.285 -8.142 1.00 81.31 174 TYR A N 1
ATOM 1351 C CA . TYR A 1 174 ? 12.052 6.640 -8.429 1.00 81.31 174 TYR A CA 1
ATOM 1352 C C . TYR A 1 174 ? 13.105 7.762 -8.361 1.00 81.31 174 TYR A C 1
ATOM 1354 O O . TYR A 1 174 ? 12.993 8.760 -9.069 1.00 81.31 174 TYR A O 1
ATOM 1362 N N . TYR A 1 175 ? 14.130 7.610 -7.515 1.00 66.00 175 TYR A N 1
ATOM 1363 C CA . TYR A 1 175 ? 15.160 8.628 -7.265 1.00 66.00 175 TYR A CA 1
ATOM 1364 C C . TYR A 1 175 ? 16.561 8.247 -7.754 1.00 66.00 175 TYR A C 1
ATOM 1366 O O . TYR A 1 175 ? 17.542 8.849 -7.313 1.00 66.00 175 TYR A O 1
ATOM 1374 N N . LEU A 1 176 ? 16.701 7.329 -8.720 1.00 62.28 176 LEU A N 1
ATOM 1375 C CA . LEU A 1 176 ? 17.997 7.196 -9.412 1.00 62.28 176 LEU A CA 1
ATOM 1376 C C . LEU A 1 176 ? 18.441 8.527 -10.059 1.00 62.28 176 LEU A C 1
ATOM 1378 O O . LEU A 1 176 ? 19.624 8.742 -10.309 1.00 62.28 176 LEU A O 1
ATOM 1382 N N . SER A 1 177 ? 17.514 9.476 -10.207 1.00 53.56 177 SER A N 1
ATOM 1383 C CA . SER A 1 177 ? 17.779 10.893 -10.423 1.00 53.56 177 SER A CA 1
ATOM 1384 C C . SER A 1 177 ? 17.363 11.753 -9.208 1.00 53.56 177 SER A C 1
ATOM 1386 O O . SER A 1 177 ? 16.194 12.109 -9.087 1.00 53.56 177 SER A O 1
ATOM 1388 N N . TRP A 1 178 ? 18.347 12.177 -8.396 1.00 53.94 178 TRP A N 1
ATOM 1389 C CA . TRP A 1 178 ? 18.368 13.372 -7.515 1.00 53.94 178 TRP A CA 1
ATOM 1390 C C . TRP A 1 178 ? 17.787 13.321 -6.075 1.00 53.94 178 TRP A C 1
ATOM 1392 O O . TRP A 1 178 ? 16.649 12.901 -5.888 1.00 53.94 178 TRP A O 1
ATOM 1402 N N . PRO A 1 179 ? 18.468 13.903 -5.048 1.00 62.34 179 PRO A N 1
ATOM 1403 C CA . PRO A 1 179 ? 19.858 14.393 -4.985 1.00 62.34 179 PRO A CA 1
ATOM 1404 C C . PRO A 1 179 ? 20.871 13.331 -4.510 1.00 62.34 179 PRO A C 1
ATOM 1406 O O . PRO A 1 179 ? 22.075 13.559 -4.600 1.00 62.34 179 PRO A O 1
ATOM 1409 N N . ARG A 1 180 ? 20.413 12.180 -4.000 1.00 70.88 180 ARG A N 1
ATOM 1410 C CA . ARG A 1 180 ? 21.261 11.031 -3.654 1.00 70.88 180 ARG A CA 1
ATOM 1411 C C . ARG A 1 180 ? 20.636 9.774 -4.252 1.00 70.88 180 ARG A C 1
ATOM 1413 O O . ARG A 1 180 ? 19.498 9.484 -3.892 1.00 70.88 180 ARG A O 1
ATOM 1420 N N . PRO A 1 181 ? 21.329 9.074 -5.161 1.00 70.56 181 PRO A N 1
ATOM 1421 C CA . PRO A 1 181 ? 20.819 7.823 -5.689 1.00 70.56 181 PRO A CA 1
ATOM 1422 C C . PRO A 1 181 ? 20.747 6.818 -4.540 1.00 70.56 181 PRO A C 1
ATOM 1424 O O . PRO A 1 181 ? 21.747 6.556 -3.868 1.00 70.56 181 PRO A O 1
ATOM 1427 N N . ASP A 1 182 ? 19.552 6.291 -4.292 1.00 79.69 182 ASP A N 1
ATOM 1428 C CA . ASP A 1 182 ? 19.404 5.134 -3.422 1.00 79.69 182 ASP A CA 1
ATOM 1429 C C . ASP A 1 182 ? 20.065 3.907 -4.075 1.00 79.69 182 ASP A C 1
ATOM 1431 O O . ASP A 1 182 ? 20.355 3.887 -5.276 1.00 79.69 182 ASP A O 1
ATOM 1435 N N . LYS A 1 183 ? 20.294 2.851 -3.285 1.00 87.50 183 LYS A N 1
ATOM 1436 C CA . LYS A 1 183 ? 20.751 1.562 -3.817 1.00 87.50 183 LYS A CA 1
ATOM 1437 C C . LYS A 1 183 ? 19.761 1.089 -4.883 1.00 87.50 183 LYS A C 1
ATOM 1439 O O . LYS A 1 183 ? 18.564 1.029 -4.603 1.00 87.50 183 LYS A O 1
ATOM 1444 N N . HIS A 1 184 ? 20.267 0.747 -6.065 1.00 90.94 184 HIS A N 1
ATOM 1445 C CA . HIS A 1 184 ? 19.454 0.163 -7.125 1.00 90.94 184 HIS A CA 1
ATOM 1446 C C . HIS A 1 184 ? 18.760 -1.104 -6.612 1.00 90.94 184 HIS A C 1
ATOM 1448 O O . HIS A 1 184 ? 19.402 -1.957 -5.987 1.00 90.94 184 HIS A O 1
ATOM 1454 N N . LEU A 1 185 ? 17.454 -1.194 -6.848 1.00 93.00 185 LEU A N 1
ATOM 1455 C CA . LEU A 1 185 ? 16.643 -2.341 -6.468 1.00 93.00 185 LEU A CA 1
ATOM 1456 C C . LEU A 1 185 ? 16.233 -3.102 -7.718 1.00 93.00 185 LEU A C 1
ATOM 1458 O O . LEU A 1 185 ? 15.731 -2.503 -8.666 1.00 93.00 185 LEU A O 1
ATOM 1462 N N . ASP A 1 186 ? 16.417 -4.417 -7.669 1.00 96.12 186 ASP A N 1
ATOM 1463 C CA . ASP A 1 186 ? 15.921 -5.338 -8.684 1.00 96.12 186 ASP A CA 1
ATOM 1464 C C . ASP A 1 186 ? 14.384 -5.266 -8.739 1.00 96.12 186 ASP A C 1
ATOM 1466 O O . ASP A 1 186 ? 13.691 -5.669 -7.800 1.00 96.12 186 ASP A O 1
ATOM 1470 N N . GLU A 1 187 ? 13.843 -4.716 -9.828 1.00 95.94 187 GLU A N 1
ATOM 1471 C CA . GLU A 1 187 ? 12.396 -4.566 -10.021 1.00 95.94 187 GLU A CA 1
ATOM 1472 C C . GLU A 1 187 ? 11.699 -5.915 -10.222 1.00 95.94 187 GLU A C 1
ATOM 1474 O O . GLU A 1 187 ? 10.531 -6.057 -9.850 1.00 95.94 187 GLU A O 1
ATOM 1479 N N . GLY A 1 188 ? 12.421 -6.931 -10.708 1.00 97.00 188 GLY A N 1
ATOM 1480 C CA . GLY A 1 188 ? 11.938 -8.306 -10.785 1.00 97.00 188 GLY A CA 1
ATOM 1481 C C . GLY A 1 188 ? 11.663 -8.883 -9.397 1.00 97.00 188 GLY A C 1
ATOM 1482 O O . GLY A 1 188 ? 10.601 -9.466 -9.165 1.00 97.00 188 GLY A O 1
ATOM 1483 N N . TRP A 1 189 ? 12.560 -8.641 -8.436 1.00 97.25 189 TRP A N 1
ATOM 1484 C CA . TRP A 1 189 ? 12.340 -9.009 -7.032 1.00 97.25 189 TRP A CA 1
ATOM 1485 C C . TRP A 1 189 ? 11.114 -8.303 -6.435 1.00 97.25 189 TRP A C 1
ATOM 1487 O O . TRP A 1 189 ? 10.309 -8.925 -5.737 1.00 97.25 189 TRP A O 1
ATOM 1497 N N . VAL A 1 190 ? 10.935 -7.012 -6.735 1.00 97.56 190 VAL A N 1
ATOM 1498 C CA . VAL A 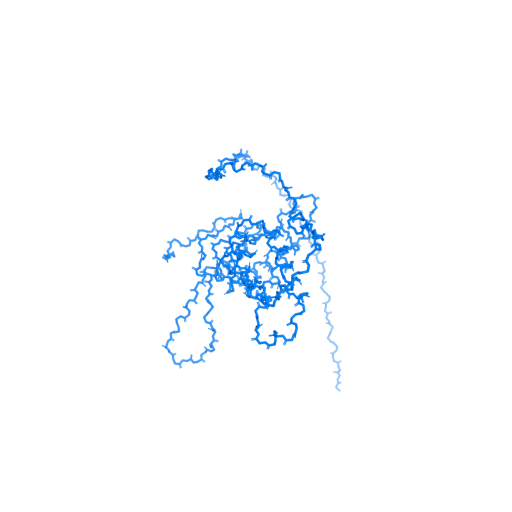1 190 ? 9.780 -6.222 -6.272 1.00 97.56 190 VAL A CA 1
ATOM 1499 C C . VAL A 1 190 ? 8.479 -6.780 -6.846 1.00 97.56 190 VAL A C 1
ATOM 1501 O O . VAL A 1 190 ? 7.530 -7.003 -6.094 1.00 97.56 190 VAL A O 1
ATOM 1504 N N . ALA A 1 191 ? 8.440 -7.054 -8.151 1.00 96.88 191 ALA A N 1
ATOM 1505 C CA . ALA A 1 191 ? 7.282 -7.640 -8.818 1.00 96.88 191 ALA A CA 1
ATOM 1506 C C . ALA A 1 191 ? 6.929 -9.021 -8.242 1.00 96.88 191 ALA A C 1
ATOM 1508 O O . ALA A 1 191 ? 5.762 -9.289 -7.949 1.00 96.88 191 ALA A O 1
ATOM 1509 N N . TYR A 1 192 ? 7.935 -9.864 -7.989 1.00 96.62 192 TYR A N 1
ATOM 1510 C CA . TYR A 1 192 ? 7.749 -11.162 -7.337 1.00 96.62 192 TYR A CA 1
ATOM 1511 C C . TYR A 1 192 ? 7.170 -11.023 -5.921 1.00 96.62 192 TYR A C 1
ATOM 1513 O O . TYR A 1 192 ? 6.243 -11.742 -5.551 1.00 96.62 192 TYR A O 1
ATOM 1521 N N . LYS A 1 193 ? 7.654 -10.061 -5.127 1.00 97.56 193 LYS A N 1
ATOM 1522 C CA . LYS A 1 193 ? 7.108 -9.813 -3.785 1.00 97.56 193 LYS A CA 1
ATOM 1523 C C . LYS A 1 193 ? 5.673 -9.306 -3.814 1.00 97.56 193 LYS A C 1
ATOM 1525 O O . LYS A 1 193 ? 4.884 -9.696 -2.961 1.00 97.56 193 LYS A O 1
ATOM 1530 N N . ILE A 1 194 ? 5.317 -8.474 -4.790 1.00 97.31 194 ILE A N 1
ATOM 1531 C CA . ILE A 1 194 ? 3.931 -8.025 -4.981 1.00 97.31 194 ILE A CA 1
ATOM 1532 C C . ILE A 1 194 ? 3.031 -9.203 -5.354 1.00 97.31 194 ILE A C 1
ATOM 1534 O O . ILE A 1 194 ? 1.941 -9.326 -4.803 1.00 97.31 194 ILE A O 1
ATOM 1538 N N . TYR A 1 195 ? 3.501 -10.088 -6.235 1.00 95.31 195 TYR A N 1
ATOM 1539 C CA . TYR A 1 195 ? 2.816 -11.338 -6.560 1.00 95.31 195 TYR A CA 1
ATOM 1540 C C . TYR A 1 195 ? 2.562 -12.197 -5.307 1.00 95.31 195 TYR A C 1
ATOM 1542 O O . TYR A 1 195 ? 1.448 -12.678 -5.117 1.00 95.31 195 TYR A O 1
ATOM 1550 N N . GLU A 1 196 ? 3.558 -12.331 -4.426 1.00 95.06 196 GLU A N 1
ATOM 1551 C CA . GLU A 1 196 ? 3.462 -13.095 -3.172 1.00 95.06 196 GLU A CA 1
ATOM 1552 C C . GLU A 1 196 ? 2.415 -12.520 -2.202 1.00 95.06 196 GLU A C 1
ATOM 1554 O O . GLU A 1 196 ? 1.649 -13.275 -1.611 1.00 95.06 196 GLU A O 1
ATOM 1559 N N . ILE A 1 197 ? 2.341 -11.191 -2.056 1.00 96.62 197 ILE A N 1
ATOM 1560 C CA . ILE A 1 197 ? 1.399 -10.544 -1.122 1.00 96.62 197 ILE A CA 1
ATOM 1561 C C . ILE A 1 197 ? 0.008 -10.296 -1.716 1.00 96.62 197 ILE A C 1
ATOM 1563 O O . ILE A 1 197 ? -0.921 -10.001 -0.964 1.00 96.62 197 ILE A O 1
ATOM 1567 N N . ALA A 1 198 ? -0.158 -10.402 -3.039 1.00 95.50 198 ALA A N 1
ATOM 1568 C CA . ALA A 1 198 ? -1.416 -10.119 -3.733 1.00 95.50 198 ALA A CA 1
ATOM 1569 C C . ALA A 1 198 ? -2.651 -10.827 -3.131 1.00 95.50 198 ALA A C 1
ATOM 1571 O O . ALA A 1 198 ? -3.670 -10.154 -2.962 1.00 95.50 198 ALA A O 1
ATOM 1572 N N . PRO A 1 199 ? -2.590 -12.106 -2.704 1.00 93.56 199 PRO A N 1
ATOM 1573 C CA . PRO A 1 199 ? -3.728 -12.783 -2.065 1.00 93.56 199 PRO A CA 1
ATOM 1574 C C . PRO A 1 199 ? -4.211 -12.120 -0.771 1.00 93.56 199 PRO A C 1
ATOM 1576 O O . PRO A 1 199 ? -5.350 -12.306 -0.353 1.00 93.56 199 PRO A O 1
ATOM 1579 N N . HIS A 1 200 ? -3.348 -11.350 -0.111 1.00 94.75 200 HIS A N 1
ATOM 1580 C CA . HIS A 1 200 ? -3.657 -10.680 1.149 1.00 94.75 200 HIS A CA 1
ATOM 1581 C C . HIS A 1 200 ? -4.143 -9.238 0.948 1.00 94.75 200 HIS A C 1
ATOM 1583 O O . HIS A 1 200 ? -4.617 -8.611 1.893 1.00 94.75 200 HIS A O 1
ATOM 1589 N N . LEU A 1 201 ? -4.083 -8.708 -0.276 1.00 95.44 201 LEU A N 1
ATOM 1590 C CA . LEU A 1 201 ? -4.490 -7.347 -0.635 1.00 95.44 201 LEU A CA 1
ATOM 1591 C C . LEU A 1 201 ? -6.002 -7.254 -0.939 1.00 95.44 201 LEU A C 1
ATOM 1593 O O . LEU A 1 201 ? -6.434 -6.650 -1.919 1.00 95.44 201 LEU A O 1
ATOM 1597 N N . VAL A 1 202 ? -6.843 -7.834 -0.077 1.00 93.75 202 VAL A N 1
ATOM 1598 C CA . VAL A 1 202 ? -8.296 -7.991 -0.316 1.00 93.75 202 VAL A CA 1
ATOM 1599 C C . VAL A 1 202 ? -9.065 -6.670 -0.484 1.00 93.75 202 VAL A C 1
ATOM 1601 O O . VAL A 1 202 ? -10.083 -6.625 -1.180 1.00 93.75 202 VAL A O 1
ATOM 1604 N N . SER A 1 203 ? -8.580 -5.581 0.117 1.00 94.88 203 SER A N 1
ATOM 1605 C CA . SER A 1 203 ? -9.198 -4.247 0.039 1.00 94.88 203 SER A CA 1
ATOM 1606 C C . SER A 1 203 ? -8.568 -3.340 -1.021 1.00 94.88 203 SER A C 1
ATOM 1608 O O . SER A 1 203 ? -8.912 -2.159 -1.091 1.00 94.88 203 SER A O 1
ATOM 1610 N N . LEU A 1 204 ? -7.637 -3.850 -1.833 1.00 96.38 204 LEU A N 1
ATOM 1611 C CA . LEU A 1 204 ? -6.894 -3.034 -2.786 1.00 96.38 204 LEU A CA 1
ATOM 1612 C C . LEU A 1 204 ? -7.815 -2.527 -3.896 1.00 96.38 204 LEU A C 1
ATOM 1614 O O . LEU A 1 204 ? -8.444 -3.309 -4.593 1.00 96.38 204 LEU A O 1
ATOM 1618 N N . HIS A 1 205 ? -7.866 -1.208 -4.068 1.00 94.81 205 HIS A N 1
ATOM 1619 C CA . HIS A 1 205 ? -8.656 -0.510 -5.084 1.00 94.81 205 HIS A CA 1
ATOM 1620 C C . HIS A 1 205 ? -7.797 0.132 -6.167 1.00 94.81 205 HIS A C 1
ATOM 1622 O O . HIS A 1 205 ? -8.213 0.230 -7.325 1.00 94.81 205 HIS A O 1
ATOM 1628 N N . THR A 1 206 ? -6.628 0.629 -5.775 1.00 95.12 206 THR A N 1
ATOM 1629 C CA . THR A 1 206 ? -5.706 1.337 -6.655 1.00 95.12 206 THR A CA 1
ATOM 1630 C C . THR A 1 206 ? -4.320 0.757 -6.487 1.00 95.12 206 THR A C 1
ATOM 1632 O O . THR A 1 206 ? -3.768 0.769 -5.388 1.00 95.12 206 THR A O 1
ATOM 1635 N N . PHE A 1 207 ? -3.747 0.313 -7.592 1.00 96.69 207 PHE A N 1
ATOM 1636 C CA . PHE A 1 207 ? -2.349 -0.060 -7.664 1.00 96.69 207 PHE A CA 1
ATOM 1637 C C . PHE A 1 207 ? -1.640 0.849 -8.667 1.00 96.69 207 PHE A C 1
ATOM 1639 O O . PHE A 1 207 ? -2.128 1.038 -9.778 1.00 96.69 207 PHE A O 1
ATOM 1646 N N . ASP A 1 208 ? -0.527 1.445 -8.256 1.00 96.06 208 ASP A N 1
ATOM 1647 C CA . ASP A 1 208 ? 0.265 2.379 -9.056 1.00 96.06 208 ASP A CA 1
ATOM 1648 C C . ASP A 1 208 ? 1.721 1.911 -9.087 1.00 96.06 208 ASP A C 1
ATOM 1650 O O . ASP A 1 208 ? 2.419 1.939 -8.068 1.00 96.06 208 ASP A O 1
ATOM 1654 N N . TRP A 1 209 ? 2.154 1.442 -10.253 1.00 96.00 209 TRP A N 1
ATOM 1655 C CA . TRP A 1 209 ? 3.525 1.036 -10.523 1.00 96.00 209 TRP A CA 1
ATOM 1656 C C . TRP A 1 209 ? 4.300 2.183 -11.173 1.00 96.00 209 TRP A C 1
ATOM 1658 O O . TRP A 1 209 ? 3.952 2.657 -12.254 1.00 96.00 209 TRP A O 1
ATOM 1668 N N . ASP A 1 210 ? 5.381 2.601 -10.522 1.00 94.81 210 ASP A N 1
ATOM 1669 C CA . ASP A 1 210 ? 6.273 3.665 -10.987 1.00 94.81 210 ASP A CA 1
ATOM 1670 C C . ASP A 1 210 ? 7.724 3.145 -11.011 1.00 94.81 210 ASP A C 1
ATOM 1672 O O . ASP A 1 210 ? 8.583 3.586 -10.240 1.00 94.81 210 ASP A O 1
ATOM 1676 N N . GLY A 1 211 ? 7.957 2.115 -11.830 1.00 93.62 211 GLY A N 1
ATOM 1677 C CA . GLY A 1 211 ? 9.266 1.489 -12.064 1.00 93.62 211 GLY A CA 1
ATOM 1678 C C . GLY A 1 211 ? 9.954 2.004 -13.331 1.00 93.62 211 GLY A C 1
ATOM 1679 O O . GLY A 1 211 ? 9.408 2.840 -14.050 1.00 93.62 211 GLY A O 1
ATOM 1680 N N . LEU A 1 212 ? 11.168 1.527 -13.597 1.00 92.19 212 LEU A N 1
ATOM 1681 C CA . LEU A 1 212 ? 11.873 1.728 -14.869 1.00 92.19 212 LEU A CA 1
ATOM 1682 C C . LEU A 1 212 ? 11.575 0.610 -15.871 1.00 92.19 212 LEU A C 1
ATOM 1684 O O . LEU A 1 212 ? 11.664 0.831 -17.079 1.00 92.19 212 LEU A O 1
ATOM 1688 N N . GLU A 1 213 ? 11.195 -0.564 -15.376 1.00 92.88 213 GLU A N 1
ATOM 1689 C CA . GLU A 1 213 ? 10.904 -1.754 -16.163 1.00 92.88 213 GLU A CA 1
ATOM 1690 C C . GLU A 1 213 ? 9.430 -2.151 -16.029 1.00 92.88 213 GLU A C 1
ATOM 1692 O O . GLU A 1 213 ? 8.753 -1.866 -15.034 1.00 92.88 213 GLU A O 1
ATOM 1697 N N . VAL A 1 214 ? 8.907 -2.805 -17.072 1.00 93.00 214 VAL A N 1
ATOM 1698 C CA . VAL A 1 214 ? 7.549 -3.359 -17.070 1.00 93.00 214 VAL A CA 1
ATOM 1699 C C . VAL A 1 214 ? 7.564 -4.673 -16.278 1.00 93.00 214 VAL A C 1
ATOM 1701 O O . VAL A 1 214 ? 8.284 -5.593 -16.667 1.00 93.00 214 VAL A O 1
ATOM 1704 N N . PRO A 1 215 ? 6.765 -4.809 -15.204 1.00 94.88 215 PRO A N 1
ATOM 1705 C CA . PRO A 1 215 ? 6.654 -6.053 -14.451 1.00 94.88 215 PRO A CA 1
ATOM 1706 C C . PRO A 1 215 ? 6.135 -7.200 -15.309 1.00 94.88 215 PRO A C 1
ATOM 1708 O O . PRO A 1 215 ? 5.322 -6.998 -16.212 1.00 94.88 215 PRO A O 1
ATOM 1711 N N . ALA A 1 216 ? 6.529 -8.420 -14.957 1.00 91.88 216 ALA A N 1
ATOM 1712 C CA . ALA A 1 216 ? 6.041 -9.622 -15.615 1.00 91.88 216 ALA A CA 1
ATOM 1713 C C . ALA A 1 216 ? 4.519 -9.820 -15.445 1.00 91.88 216 ALA A C 1
ATOM 1715 O O . ALA A 1 216 ? 3.945 -9.540 -14.388 1.00 91.88 216 ALA A O 1
ATOM 1716 N N . ASP A 1 217 ? 3.873 -10.398 -16.464 1.00 89.75 217 ASP A N 1
ATOM 1717 C CA . ASP A 1 217 ? 2.411 -10.564 -16.538 1.00 89.75 217 ASP A CA 1
ATOM 1718 C C . ASP A 1 217 ? 1.794 -11.346 -15.373 1.00 89.75 217 ASP A C 1
ATOM 1720 O O . ASP A 1 217 ? 0.632 -11.132 -15.027 1.00 89.75 217 ASP A O 1
ATOM 1724 N N . HIS A 1 218 ? 2.551 -12.237 -14.727 1.00 90.81 218 HIS A N 1
ATOM 1725 C CA . HIS A 1 218 ? 2.049 -13.000 -13.584 1.00 90.81 218 HIS A CA 1
ATOM 1726 C C . HIS A 1 218 ? 1.743 -12.109 -12.373 1.00 90.81 218 HIS A C 1
ATOM 1728 O O . HIS A 1 218 ? 0.793 -12.402 -11.649 1.00 90.81 218 HIS A O 1
ATOM 1734 N N . MET A 1 219 ? 2.475 -11.006 -12.175 1.00 93.50 219 MET A N 1
ATOM 1735 C CA . MET A 1 219 ? 2.186 -10.037 -11.114 1.00 93.50 219 MET A CA 1
ATOM 1736 C C . MET A 1 219 ? 0.843 -9.345 -11.376 1.00 93.50 219 MET A C 1
ATOM 1738 O O . MET A 1 219 ? -0.018 -9.296 -10.497 1.00 93.50 219 MET A O 1
ATOM 1742 N N . TRP A 1 220 ? 0.627 -8.869 -12.607 1.00 92.12 220 TRP A N 1
ATOM 1743 C CA . TRP A 1 220 ? -0.640 -8.263 -13.025 1.00 92.12 220 TRP A CA 1
ATOM 1744 C C . TRP A 1 220 ? -1.795 -9.255 -12.944 1.00 92.12 220 TRP A C 1
ATOM 1746 O O . TRP A 1 220 ? -2.872 -8.923 -12.452 1.00 92.12 220 TRP A O 1
ATOM 1756 N N . GLY A 1 221 ? -1.550 -10.489 -13.380 1.00 90.31 221 GLY A N 1
ATOM 1757 C CA . GLY A 1 221 ? -2.479 -11.596 -13.253 1.00 90.31 221 GLY A CA 1
ATOM 1758 C C . GLY A 1 221 ? -2.865 -11.833 -11.798 1.00 90.31 221 GLY A C 1
ATOM 1759 O O . GLY A 1 221 ? -4.053 -11.902 -11.511 1.00 90.31 221 GLY A O 1
ATOM 1760 N N . ALA A 1 222 ? -1.901 -11.900 -10.879 1.00 91.38 222 ALA A N 1
ATOM 1761 C CA . ALA A 1 222 ? -2.181 -12.085 -9.461 1.00 91.38 222 ALA A CA 1
ATOM 1762 C C . ALA A 1 222 ? -2.996 -10.934 -8.879 1.00 91.38 222 ALA A C 1
ATOM 1764 O O . ALA A 1 222 ? -3.937 -11.205 -8.155 1.00 91.38 222 ALA A O 1
ATOM 1765 N N . LEU A 1 223 ? -2.724 -9.676 -9.231 1.00 92.38 223 LEU A N 1
ATOM 1766 C CA . LEU A 1 223 ? -3.530 -8.544 -8.756 1.00 92.38 223 LEU A CA 1
ATOM 1767 C C . LEU A 1 223 ? -4.966 -8.551 -9.307 1.00 92.38 223 LEU A C 1
ATOM 1769 O O . LEU A 1 223 ? -5.878 -8.118 -8.616 1.00 92.38 223 LEU A O 1
ATOM 1773 N N . ARG A 1 224 ? -5.186 -9.034 -10.536 1.00 88.12 224 ARG A N 1
ATOM 1774 C CA . ARG A 1 224 ? -6.518 -9.047 -11.175 1.00 88.12 224 ARG A CA 1
ATOM 1775 C C . ARG A 1 224 ? -7.354 -10.277 -10.839 1.00 88.12 224 ARG A C 1
ATOM 1777 O O . ARG A 1 224 ? -8.576 -10.201 -10.821 1.00 88.12 224 ARG A O 1
ATOM 1784 N N . LYS A 1 225 ? -6.714 -11.434 -10.679 1.00 80.38 225 LYS A N 1
ATOM 1785 C CA . LYS A 1 225 ? -7.404 -12.724 -10.647 1.00 80.38 225 LYS A CA 1
ATOM 1786 C C . LYS A 1 225 ? -8.058 -12.964 -9.295 1.00 80.38 225 LYS A C 1
ATOM 1788 O O . LYS A 1 225 ? -7.475 -13.605 -8.427 1.00 80.38 225 LYS A O 1
ATOM 1793 N N . SER A 1 226 ? -9.313 -12.555 -9.160 1.00 58.41 226 SER A N 1
ATOM 1794 C CA . SER A 1 226 ? -10.234 -13.118 -8.176 1.00 58.41 226 SER A CA 1
ATOM 1795 C C . SER A 1 226 ? -10.538 -14.571 -8.554 1.00 58.41 226 SER A C 1
ATOM 1797 O O . SER A 1 226 ? -11.593 -14.896 -9.092 1.00 58.41 226 SER A O 1
ATOM 1799 N N . TYR A 1 227 ? -9.593 -15.490 -8.338 1.00 48.25 227 TYR A N 1
ATOM 1800 C CA . TYR A 1 227 ? -9.905 -16.900 -8.526 1.00 48.25 227 TYR A CA 1
ATOM 1801 C C . TYR A 1 227 ? -10.859 -17.338 -7.420 1.00 48.25 227 TYR A C 1
ATOM 1803 O O . TYR A 1 227 ? -10.469 -17.778 -6.342 1.00 48.25 227 TYR A O 1
ATOM 1811 N N . VAL A 1 228 ? -12.150 -17.242 -7.716 1.00 48.97 228 VAL A N 1
ATOM 1812 C CA . VAL A 1 228 ? -13.142 -18.125 -7.129 1.00 48.97 228 VAL A CA 1
ATOM 1813 C C . VAL A 1 228 ? -12.846 -19.494 -7.726 1.00 48.97 228 VAL A C 1
ATOM 1815 O O . VAL A 1 228 ? -13.285 -19.807 -8.832 1.00 48.97 228 VAL A O 1
ATOM 1818 N N . THR A 1 229 ? -12.040 -20.299 -7.036 1.00 45.75 229 THR A N 1
ATOM 1819 C CA . THR A 1 229 ? -11.800 -21.693 -7.419 1.00 45.75 229 THR A CA 1
ATOM 1820 C C . THR A 1 229 ? -13.105 -22.452 -7.222 1.00 45.75 229 THR A C 1
ATOM 1822 O O . THR A 1 229 ? -13.365 -23.054 -6.183 1.00 45.75 229 THR A O 1
ATOM 1825 N N . THR A 1 230 ? -13.986 -22.375 -8.214 1.00 44.88 230 THR A N 1
ATOM 1826 C CA . THR A 1 230 ? -15.151 -23.240 -8.309 1.00 44.88 230 THR A CA 1
ATOM 1827 C C . THR A 1 230 ? -14.626 -24.625 -8.654 1.00 44.88 230 THR A C 1
ATOM 1829 O O . THR A 1 230 ? -14.295 -24.945 -9.791 1.00 44.88 230 THR A O 1
ATOM 1832 N N . SER A 1 231 ? -14.465 -25.416 -7.596 1.00 44.62 231 SER A N 1
ATOM 1833 C CA . SER A 1 231 ? -14.127 -26.832 -7.621 1.00 44.62 231 SER A CA 1
ATOM 1834 C C . SER A 1 231 ? -15.031 -27.572 -8.610 1.00 44.62 231 SER A C 1
ATOM 1836 O O . SER A 1 231 ? -16.226 -27.760 -8.368 1.00 44.62 231 SER A O 1
ATOM 1838 N N . MET A 1 232 ? -14.465 -27.984 -9.745 1.00 46.44 232 MET A N 1
ATOM 1839 C CA . MET A 1 232 ? -15.128 -28.913 -10.648 1.00 46.44 232 MET A CA 1
ATOM 1840 C C . MET A 1 232 ? -15.057 -30.316 -10.047 1.00 46.44 232 MET A C 1
ATOM 1842 O O . MET A 1 232 ? -14.040 -31.003 -10.069 1.00 46.44 232 MET A O 1
ATOM 1846 N N . LYS A 1 233 ? -16.203 -30.695 -9.488 1.00 51.00 233 LYS A N 1
ATOM 1847 C CA . LYS A 1 233 ? -16.669 -32.041 -9.162 1.00 51.00 233 LYS A CA 1
ATOM 1848 C C . LYS A 1 233 ? -16.265 -33.038 -10.264 1.00 51.00 233 LYS A C 1
ATOM 1850 O O . LYS A 1 233 ? -16.831 -33.015 -11.352 1.00 51.00 233 LYS A O 1
ATOM 1855 N N . GLY A 1 234 ? -15.289 -33.900 -9.973 1.00 58.38 234 GLY A N 1
ATOM 1856 C CA . GLY A 1 234 ? -14.784 -34.905 -10.914 1.00 58.38 234 GLY A CA 1
ATOM 1857 C C . GLY A 1 234 ? -13.680 -35.800 -10.342 1.00 58.38 234 GLY A C 1
ATOM 1858 O O . GLY A 1 234 ? -12.577 -35.807 -10.869 1.00 58.38 234 GLY A O 1
ATOM 18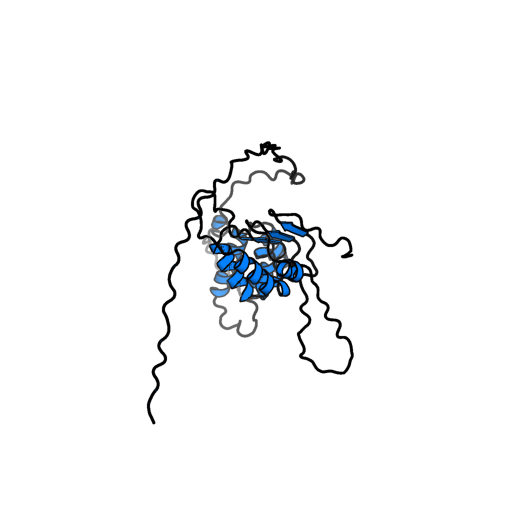59 N N . ASP A 1 235 ? -13.971 -36.498 -9.238 1.00 55.53 235 ASP A N 1
ATOM 1860 C CA . ASP A 1 235 ? -13.405 -37.774 -8.736 1.00 55.53 235 ASP A CA 1
ATOM 1861 C C . ASP A 1 235 ? -11.901 -38.119 -8.821 1.00 55.53 235 ASP A C 1
ATOM 1863 O O . ASP A 1 235 ? -11.514 -39.254 -8.535 1.00 55.53 235 ASP A O 1
ATOM 1867 N N . ARG A 1 236 ? -10.995 -37.177 -9.099 1.00 62.00 236 ARG A N 1
ATOM 1868 C CA . ARG A 1 236 ? -9.555 -37.387 -8.880 1.00 62.00 236 ARG A CA 1
ATOM 1869 C C . ARG A 1 236 ? -8.984 -36.342 -7.940 1.00 62.00 236 ARG A C 1
ATOM 1871 O O . ARG A 1 236 ? -8.826 -35.174 -8.269 1.00 62.00 236 ARG A O 1
ATOM 1878 N N . MET A 1 237 ? -8.674 -36.827 -6.744 1.00 53.09 237 MET A N 1
ATOM 1879 C CA . MET A 1 237 ? -8.086 -36.109 -5.626 1.00 53.09 237 MET A CA 1
ATOM 1880 C C . MET A 1 237 ? -6.665 -35.636 -5.967 1.00 53.09 237 MET A C 1
ATOM 1882 O O . MET A 1 237 ? -5.681 -36.298 -5.650 1.00 53.09 237 MET A O 1
ATOM 1886 N N . THR A 1 238 ? -6.539 -34.482 -6.620 1.00 51.88 238 THR A N 1
ATOM 1887 C CA . THR A 1 238 ? -5.277 -33.736 -6.689 1.00 51.88 238 THR A CA 1
ATOM 1888 C C . THR A 1 238 ? -5.377 -32.523 -5.778 1.00 51.88 238 THR A C 1
ATOM 1890 O O . THR A 1 238 ? -6.216 -31.657 -5.993 1.00 51.88 238 THR A O 1
ATOM 1893 N N . LYS A 1 239 ? -4.542 -32.549 -4.730 1.00 51.00 239 LYS A N 1
ATOM 1894 C CA . LYS A 1 239 ? -4.256 -31.530 -3.707 1.00 51.00 239 LYS A CA 1
ATOM 1895 C C . LYS A 1 239 ? -5.090 -30.245 -3.776 1.00 51.00 239 LYS A C 1
ATOM 1897 O O . LYS A 1 239 ? -4.890 -29.410 -4.648 1.00 51.00 239 LYS A O 1
ATOM 1902 N N . LEU A 1 240 ? -5.927 -30.104 -2.749 1.00 50.00 240 LEU A N 1
ATOM 1903 C CA . LEU A 1 240 ? -6.549 -28.882 -2.248 1.00 50.00 240 LEU A CA 1
ATOM 1904 C C . LEU A 1 240 ? -5.542 -27.710 -2.286 1.00 50.00 240 LEU A C 1
ATOM 1906 O O . LEU A 1 240 ? -4.742 -27.535 -1.372 1.00 50.00 240 LEU A O 1
ATOM 1910 N N . THR A 1 241 ? -5.514 -26.942 -3.372 1.00 56.03 241 THR A N 1
ATOM 1911 C CA . THR A 1 241 ? -4.964 -25.587 -3.341 1.00 56.03 241 THR A CA 1
ATOM 1912 C C . THR A 1 241 ? -6.129 -24.685 -2.999 1.00 56.03 241 THR A C 1
ATOM 1914 O O . THR A 1 241 ? -7.062 -24.562 -3.797 1.00 56.03 241 THR A O 1
ATOM 1917 N N . ASP A 1 242 ? -6.101 -24.145 -1.782 1.00 57.09 242 ASP A N 1
ATOM 1918 C CA . ASP A 1 242 ? -7.128 -23.247 -1.268 1.00 57.09 242 ASP A CA 1
ATOM 1919 C C . ASP A 1 242 ? -7.453 -22.149 -2.290 1.00 57.09 242 ASP A C 1
ATOM 1921 O O . ASP A 1 242 ? -6.550 -21.664 -2.983 1.00 57.09 242 ASP A O 1
ATOM 1925 N N . PRO A 1 243 ? -8.733 -21.762 -2.429 1.00 58.12 243 PRO A N 1
ATOM 1926 C CA . PRO A 1 243 ? -9.123 -20.718 -3.354 1.00 58.12 243 PRO A CA 1
ATOM 1927 C C . PRO A 1 243 ? -8.433 -19.403 -3.005 1.00 58.12 243 PRO A C 1
ATOM 1929 O O . PRO A 1 243 ? -8.768 -18.733 -2.030 1.00 58.12 243 PRO A O 1
ATOM 1932 N N . MET A 1 244 ? -7.444 -19.051 -3.823 1.00 57.31 244 MET A N 1
ATOM 1933 C CA . MET A 1 244 ? -6.675 -17.821 -3.718 1.00 57.31 244 MET A CA 1
ATOM 1934 C C . MET A 1 244 ? -7.559 -16.674 -4.223 1.00 57.31 244 MET A C 1
ATOM 1936 O O . MET A 1 244 ? -7.527 -16.305 -5.397 1.00 57.31 244 MET A O 1
ATOM 1940 N N . ILE A 1 245 ? -8.408 -16.141 -3.343 1.00 56.03 245 ILE A N 1
ATOM 1941 C CA . ILE A 1 245 ? -9.206 -14.949 -3.640 1.00 56.03 245 ILE A CA 1
ATOM 1942 C C . ILE A 1 245 ? -8.225 -13.786 -3.786 1.00 56.03 245 ILE A C 1
ATOM 1944 O O . ILE A 1 245 ? -7.674 -13.330 -2.786 1.00 56.03 245 ILE A O 1
ATOM 1948 N N . SER A 1 246 ? -8.000 -13.295 -5.007 1.00 70.44 246 SER A N 1
ATOM 1949 C CA . SER A 1 246 ? -7.226 -12.067 -5.194 1.00 70.44 246 SER A CA 1
ATOM 1950 C C . SER A 1 246 ? -8.107 -10.846 -5.422 1.00 70.44 246 SER A C 1
ATOM 1952 O O . SER A 1 246 ? -9.097 -10.904 -6.150 1.00 70.44 246 SER A O 1
ATOM 1954 N N . CYS A 1 247 ? -7.711 -9.761 -4.753 1.00 82.31 247 CYS A N 1
ATOM 1955 C CA . CYS A 1 247 ? -8.141 -8.363 -4.861 1.00 82.31 247 CYS A CA 1
ATOM 1956 C C . CYS A 1 247 ? -9.496 -8.117 -5.567 1.00 82.31 247 CYS A C 1
ATOM 1958 O O . CYS A 1 247 ? -9.531 -7.453 -6.604 1.00 82.31 247 CYS A O 1
ATOM 1960 N N . PRO A 1 248 ? -10.637 -8.552 -4.995 1.00 85.88 248 PRO A N 1
ATOM 1961 C CA . PRO A 1 248 ? -11.956 -8.386 -5.626 1.00 85.88 248 PRO A CA 1
ATOM 1962 C C . PRO A 1 248 ? -12.358 -6.915 -5.811 1.00 85.88 248 PRO A C 1
ATOM 1964 O O . PRO A 1 248 ? -13.279 -6.589 -6.550 1.00 85.88 248 PRO A O 1
ATOM 1967 N N . ASN A 1 249 ? -11.673 -6.015 -5.111 1.00 89.50 249 ASN A N 1
ATOM 1968 C CA . ASN A 1 249 ? -11.968 -4.596 -5.060 1.00 89.50 249 ASN A CA 1
ATOM 1969 C C . ASN A 1 249 ? -11.104 -3.748 -6.005 1.00 89.50 249 ASN A C 1
ATOM 1971 O O . ASN A 1 249 ? -11.267 -2.519 -6.010 1.00 89.50 249 ASN A O 1
ATOM 1975 N N . LEU A 1 250 ? -10.194 -4.361 -6.774 1.00 91.25 250 LEU A N 1
ATOM 1976 C CA . LEU A 1 250 ? -9.229 -3.644 -7.604 1.00 91.25 250 LEU A CA 1
ATOM 1977 C C . LEU A 1 250 ? -9.930 -3.003 -8.801 1.00 91.25 250 LEU A C 1
ATOM 1979 O O . LEU A 1 250 ? -10.467 -3.686 -9.664 1.00 91.25 250 LEU A O 1
ATOM 1983 N N . ARG A 1 251 ? -9.914 -1.668 -8.855 1.00 89.44 251 ARG A N 1
ATOM 1984 C CA . ARG A 1 251 ? -10.593 -0.888 -9.905 1.00 89.44 251 ARG A CA 1
ATOM 1985 C C . ARG A 1 251 ? -9.620 -0.232 -10.865 1.00 89.44 251 ARG A C 1
ATOM 1987 O O . ARG A 1 251 ? -9.923 -0.079 -12.039 1.00 89.44 251 ARG A O 1
ATOM 1994 N N . ASN A 1 252 ? -8.476 0.209 -10.347 1.00 90.12 252 ASN A N 1
ATOM 1995 C CA . ASN A 1 252 ? -7.525 1.006 -11.105 1.00 90.12 252 ASN A CA 1
ATOM 1996 C C . ASN A 1 252 ? -6.124 0.422 -10.980 1.00 90.12 252 ASN A C 1
ATOM 1998 O O . ASN A 1 252 ? -5.623 0.226 -9.870 1.00 90.12 252 ASN A O 1
ATOM 2002 N N . VAL A 1 253 ? -5.491 0.211 -12.128 1.00 90.06 253 VAL A N 1
ATOM 2003 C CA . VAL A 1 253 ? -4.096 -0.202 -12.241 1.00 90.06 253 VAL A CA 1
ATOM 2004 C C . VAL A 1 253 ? -3.385 0.817 -13.119 1.00 90.06 253 VAL A C 1
ATOM 2006 O O . VAL A 1 253 ? -3.764 1.012 -14.272 1.00 90.06 253 VAL A O 1
ATOM 2009 N N . PHE A 1 254 ? -2.382 1.483 -12.561 1.00 91.12 254 PHE A N 1
ATOM 2010 C CA . PHE A 1 254 ? -1.563 2.469 -13.252 1.00 91.12 254 PHE A CA 1
ATOM 2011 C C . PHE A 1 254 ? -0.138 1.944 -13.401 1.00 91.12 254 PHE A C 1
ATOM 2013 O O . PHE A 1 254 ? 0.385 1.278 -12.507 1.00 91.12 254 PHE A O 1
ATOM 2020 N N . SER A 1 255 ? 0.473 2.242 -14.543 1.00 91.56 255 SER A N 1
ATOM 2021 C CA . SER A 1 255 ? 1.882 1.979 -14.802 1.00 91.56 255 SER A CA 1
ATOM 2022 C C . SER A 1 255 ? 2.459 3.121 -15.634 1.00 91.56 255 SER A C 1
ATOM 2024 O O . SER A 1 255 ? 1.878 3.526 -16.644 1.00 91.56 255 SER A O 1
ATOM 2026 N N . ASN A 1 256 ? 3.588 3.668 -15.196 1.00 90.19 256 ASN A N 1
ATOM 2027 C CA . ASN A 1 256 ? 4.316 4.731 -15.893 1.00 90.19 256 ASN A CA 1
ATOM 2028 C C . ASN A 1 256 ? 5.075 4.225 -17.142 1.00 90.19 256 ASN A C 1
ATOM 2030 O O . ASN A 1 256 ? 5.337 5.001 -18.060 1.00 90.19 256 ASN A O 1
ATOM 2034 N N . VAL A 1 257 ? 5.401 2.931 -17.188 1.00 86.31 257 VAL A N 1
ATOM 2035 C CA . VAL A 1 257 ? 6.209 2.280 -18.237 1.00 86.31 257 VAL A CA 1
ATOM 2036 C C . VAL A 1 257 ? 5.375 1.673 -19.371 1.00 86.31 257 VAL A C 1
ATOM 2038 O O . VAL A 1 257 ? 5.919 1.061 -20.286 1.00 86.31 257 VAL A O 1
ATOM 2041 N N . GLY A 1 258 ? 4.056 1.876 -19.362 1.00 70.62 258 GLY A N 1
ATOM 2042 C CA . GLY A 1 258 ? 3.168 1.467 -20.449 1.00 70.62 258 GLY A CA 1
ATOM 2043 C C . GLY A 1 258 ? 1.726 1.266 -19.993 1.00 70.62 258 GLY A C 1
ATOM 2044 O O . GLY A 1 258 ? 1.469 0.889 -18.854 1.00 70.62 258 GLY A O 1
ATOM 2045 N N . TYR A 1 259 ? 0.772 1.494 -20.898 1.00 59.66 259 TYR A N 1
ATOM 2046 C CA . TYR A 1 259 ? -0.628 1.150 -20.658 1.00 59.66 259 TYR A CA 1
ATOM 2047 C C . TYR A 1 259 ? -0.864 -0.296 -21.083 1.00 59.66 259 TYR A C 1
ATOM 2049 O O . TYR A 1 259 ? -0.876 -0.597 -22.275 1.00 59.66 259 TYR A O 1
ATOM 2057 N N . GLN A 1 260 ? -1.093 -1.185 -20.121 1.00 62.62 260 GLN A N 1
ATOM 2058 C CA . GLN A 1 260 ? -1.709 -2.474 -20.412 1.00 62.62 260 GLN A CA 1
ATOM 2059 C C . GLN A 1 260 ? -3.217 -2.274 -20.273 1.00 62.62 260 GLN A C 1
ATOM 2061 O O . GLN A 1 260 ? -3.697 -1.987 -19.175 1.00 62.62 260 GLN A O 1
ATOM 2066 N N . GLN A 1 261 ? -3.958 -2.351 -21.384 1.00 58.03 261 GLN A N 1
ATOM 2067 C CA . GLN A 1 261 ? -5.417 -2.300 -21.321 1.00 58.03 261 GLN A CA 1
ATOM 2068 C C . GLN A 1 261 ? -5.890 -3.413 -20.379 1.00 58.03 261 GLN A C 1
ATOM 2070 O O . GLN A 1 261 ? -5.511 -4.578 -20.526 1.00 58.03 261 GLN A O 1
ATOM 2075 N N . LEU A 1 262 ? -6.658 -3.027 -19.358 1.00 59.19 262 LEU A N 1
ATOM 2076 C CA . LEU A 1 262 ? -7.470 -3.975 -18.612 1.00 59.19 262 LEU A CA 1
ATOM 2077 C C . LEU A 1 262 ? -8.392 -4.617 -19.644 1.00 59.19 262 LEU A C 1
ATOM 2079 O O . LEU A 1 262 ? -8.993 -3.897 -20.440 1.00 59.19 262 LEU A O 1
ATOM 2083 N N . ASP A 1 263 ? -8.392 -5.946 -19.689 1.00 59.66 263 ASP A N 1
ATOM 2084 C CA . ASP A 1 263 ? -9.156 -6.716 -20.663 1.00 59.66 263 ASP A CA 1
ATOM 2085 C C . ASP A 1 263 ? -10.600 -6.177 -20.687 1.00 59.66 263 ASP A C 1
ATOM 2087 O O . ASP A 1 263 ? -11.266 -6.219 -19.648 1.00 59.66 263 ASP A O 1
ATOM 2091 N N . PRO A 1 264 ? -11.078 -5.587 -21.800 1.00 57.94 264 PRO A N 1
ATOM 2092 C CA . PRO A 1 264 ? -12.355 -4.871 -21.832 1.00 57.94 264 PRO A CA 1
ATOM 2093 C C . PRO A 1 264 ? -13.559 -5.781 -21.557 1.00 57.94 264 PRO A C 1
ATOM 2095 O O . PRO A 1 264 ? -14.665 -5.288 -21.360 1.00 57.94 264 PRO A O 1
ATOM 2098 N N . HIS A 1 265 ? -13.341 -7.097 -21.532 1.00 56.50 265 HIS A N 1
ATOM 2099 C CA . HIS A 1 265 ? -14.339 -8.115 -21.238 1.00 56.50 265 HIS A CA 1
ATOM 2100 C C . HIS A 1 265 ? -14.415 -8.522 -19.758 1.00 56.50 265 HIS A C 1
ATOM 2102 O O . HIS A 1 265 ? -15.230 -9.380 -19.425 1.00 56.50 265 HIS A O 1
ATOM 2108 N N . SER A 1 266 ? -13.612 -7.940 -18.854 1.00 51.62 266 SER A N 1
ATOM 2109 C CA . SER A 1 266 ? -13.835 -8.133 -17.415 1.00 51.62 266 SER A CA 1
ATOM 2110 C C . SER A 1 266 ? -15.005 -7.255 -16.956 1.00 51.62 266 SER A C 1
ATOM 2112 O O . SER A 1 266 ? -14.811 -6.139 -16.471 1.00 51.62 266 SER A O 1
ATOM 2114 N N . GLU A 1 267 ? -16.230 -7.726 -17.167 1.00 45.34 267 GLU A N 1
ATOM 2115 C CA . GLU A 1 267 ? -17.415 -7.118 -16.559 1.00 45.34 267 GLU A CA 1
ATOM 2116 C C . GLU A 1 267 ? -17.328 -7.280 -15.029 1.00 45.34 267 GLU A C 1
ATOM 2118 O O . GLU A 1 267 ? -17.106 -8.383 -14.524 1.00 45.34 267 GLU A O 1
ATOM 2123 N N . VAL A 1 268 ? -17.406 -6.146 -14.322 1.00 45.91 268 VAL A N 1
ATOM 2124 C CA . VAL A 1 268 ? -17.379 -6.018 -12.850 1.00 45.91 268 VAL A CA 1
ATOM 2125 C C . VAL A 1 268 ? -18.741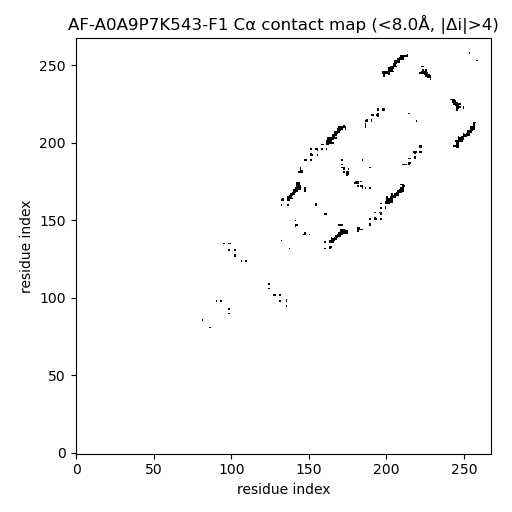 -6.345 -12.260 1.00 45.91 268 VAL A C 1
ATOM 2127 O O . VAL A 1 268 ? -19.738 -5.821 -12.806 1.00 45.91 268 VAL A O 1
#

Mean predicted aligned error: 15.9 Å

Solvent-accessible surface area (backbone atoms only — not comparable to full-atom values): 17162 Å² total; per-residue (Å²): 136,86,87,82,82,82,84,79,85,82,84,81,84,79,84,80,83,80,89,74,92,77,79,85,77,83,74,84,74,79,82,76,81,71,83,82,85,79,85,80,80,69,79,83,68,78,84,72,71,88,70,73,85,68,65,71,74,60,78,78,58,69,80,84,73,86,71,93,70,99,64,93,73,82,81,78,68,75,81,73,78,80,57,70,66,60,54,47,58,53,50,75,73,46,53,76,70,52,44,52,50,48,54,50,53,52,51,47,52,64,66,66,56,82,50,82,84,75,58,87,78,59,89,54,87,57,47,63,57,64,67,41,41,47,71,71,35,27,65,44,75,28,64,37,24,67,53,35,54,54,50,50,54,47,36,67,77,31,48,78,59,30,42,30,25,27,29,45,34,47,15,41,55,62,30,70,70,64,96,63,62,59,70,88,50,64,61,67,60,52,36,51,50,49,37,71,36,20,55,32,22,47,42,21,30,36,41,34,42,39,49,89,64,76,70,62,67,64,34,58,45,36,46,63,42,52,38,75,65,75,78,77,89,70,98,65,95,70,78,92,70,75,63,56,49,6,16,81,49,54,76,44,81,47,48,75,68,51,88,76,78,73,66,88,79,69,81,129

Radius of gyration: 29.1 Å; Cα contacts (8 Å, |Δi|>4): 248; chains: 1; bounding box: 62×82×88 Å

Secondary structure (DSSP, 8-state):
------PPPPPP-------------------------SS----------------GGGTT----------------S--PPPPHHHHHHHHHHS-HHHHHHHHHHHHHHHHHS--TTT-SS--GGGHHHHHHHHHHSSEEEE-SHHHHHHHHHHHHH-HHHHTT-SEEEE-TTTTSSSSSPPPP--HHHHHHHHHHHGGG-TT--EEEE--SSPPPHHHHHHHH-B--------S---------B--TT--EEEETT------TT---

Organism: NCBI:txid117069

Nearest PDB structures (foldseek):
  1kwg-assembly1_A  TM=4.593E-01  e=6.108E+00  Thermus thermophilus